Protein AF-0000000067994742 (afdb_homodimer)

Nearest PDB structures (foldseek):
  2gmy-assembly1_C  TM=8.961E-01  e=1.647E-06  Agrobacterium fabrum str. C58
  7xw1-assembly1_A  TM=9.038E-01  e=2.428E-06  Pseudomonas aeruginosa
  2ijc-assembly2_I  TM=9.156E-01  e=1.093E-05  Pseudomonas aeruginosa PAO1
  3c1l-assembly2_J  TM=8.114E-01  e=4.486E-03  Mesorhizobium japonicum MAFF 303099
  6k40-assembly3_C  TM=7.942E-01  e=9.288E-03  Deinococcus radiodurans R1 = ATCC 13939 = DSM 20539

Foldseek 3Di:
DPPPPDQDAPCPVDVVVVVVLVVLLVVLVVLLVVLPNAQLLLLLLLCLLCVVLVQPVSNVVSVVSNVVSPNDPVCSVCSPVVVPDPSDDLLSVLLNLLLCCLRVVDDPVSSVVSLVSSPVPGPPSNSVSSNSSSVSSSVVRVSCVVSVPDD/DPPPPDQDAPCPVDVVVVVVLVVLLVVLVVLLVVQPNAQLLLLLLLCLLCVVLVQPVSNVVSVVSNVVSPPDPVCSVCSPVVVPDPSDDLLSVLLNLLLCCLRVVDDPVSSVVSLVSSPVRGPPSNSVSSNSSSVSSSVVRVSCVVSVPDD

Structure (mmCIF, N/CA/C/O backbone):
data_AF-0000000067994742-model_v1
#
loop_
_entity.id
_entity.type
_entity.pdbx_description
1 polymer 'Carboxymuconolactone decarboxylase'
#
loop_
_atom_site.group_PDB
_atom_site.id
_atom_site.type_symbol
_atom_site.label_atom_id
_atom_site.label_alt_id
_atom_site.label_comp_id
_atom_site.label_asym_id
_atom_site.label_entity_id
_atom_site.label_seq_id
_atom_site.pdb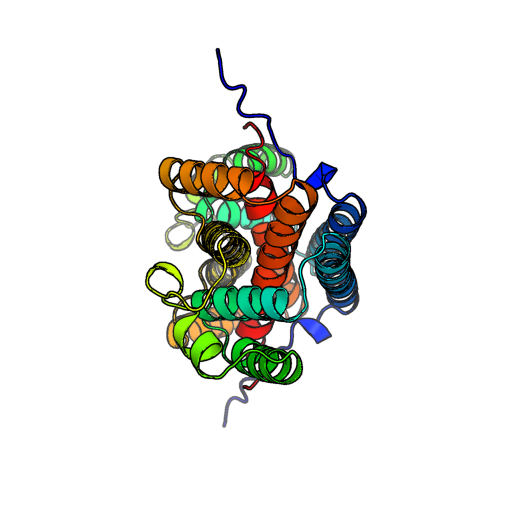x_PDB_ins_code
_atom_site.Cartn_x
_atom_site.Cartn_y
_atom_site.Cartn_z
_atom_site.occupancy
_atom_site.B_iso_or_equiv
_atom_site.auth_seq_id
_atom_site.auth_comp_id
_atom_site.auth_asym_id
_atom_site.auth_atom_id
_atom_site.pdbx_PDB_model_num
ATOM 1 N N . MET A 1 1 ? 32.156 -17.469 -10.062 1 30.81 1 MET A N 1
ATOM 2 C CA . MET A 1 1 ? 31.359 -16.719 -11.055 1 30.81 1 MET A CA 1
ATOM 3 C C . MET A 1 1 ? 30.5 -15.672 -10.375 1 30.81 1 MET A C 1
ATOM 5 O O . MET A 1 1 ? 29.75 -15.977 -9.453 1 30.81 1 MET A O 1
ATOM 9 N N . SER A 1 2 ? 30.719 -14.383 -10.102 1 34.44 2 SER A N 1
ATOM 10 C CA . SER A 1 2 ? 30.016 -13.328 -9.383 1 34.44 2 SER A CA 1
ATOM 11 C C . SER A 1 2 ? 28.516 -13.344 -9.688 1 34.44 2 SER A C 1
ATOM 13 O O . SER A 1 2 ? 28.109 -13.031 -10.805 1 34.44 2 SER A O 1
ATOM 15 N N . GLU A 1 3 ? 27.672 -14.227 -9.414 1 41.44 3 GLU A N 1
ATOM 16 C CA . GLU A 1 3 ? 26.281 -14.359 -9.805 1 41.44 3 GLU A CA 1
ATOM 17 C C . GLU A 1 3 ? 25.547 -13.023 -9.727 1 41.44 3 GLU A C 1
ATOM 19 O O . GLU A 1 3 ? 25.453 -12.43 -8.648 1 41.44 3 GLU A O 1
ATOM 24 N N . THR A 1 4 ? 25.828 -12.008 -10.594 1 44.62 4 THR A N 1
ATOM 25 C CA . THR A 1 4 ? 25.375 -10.633 -10.773 1 44.62 4 THR A CA 1
ATOM 26 C C . THR A 1 4 ? 23.891 -10.508 -10.445 1 44.62 4 THR A C 1
ATOM 28 O O . THR A 1 4 ? 23.047 -11.062 -11.148 1 44.62 4 THR A O 1
ATOM 31 N N . HIS A 1 5 ? 23.656 -10.586 -9.25 1 52.16 5 HIS A N 1
ATOM 32 C CA . HIS A 1 5 ? 22.281 -10.312 -8.859 1 52.16 5 HIS A CA 1
ATOM 33 C C . HIS A 1 5 ? 21.688 -9.188 -9.703 1 52.16 5 HIS A C 1
ATOM 35 O O . HIS A 1 5 ? 22.188 -8.062 -9.703 1 52.16 5 HIS A O 1
ATOM 41 N N . GLN A 1 6 ? 21.234 -9.469 -10.953 1 60.94 6 GLN A N 1
ATOM 42 C CA . GLN A 1 6 ? 20.703 -8.469 -11.867 1 60.94 6 GLN A CA 1
ATOM 43 C C . GLN A 1 6 ? 19.578 -7.66 -11.211 1 60.94 6 GLN A C 1
ATOM 45 O O . GLN A 1 6 ? 18.672 -8.234 -10.609 1 60.94 6 GLN A O 1
ATOM 50 N N . GLU A 1 7 ? 19.797 -6.363 -11.031 1 81.19 7 GLU A N 1
ATOM 51 C CA . GLU A 1 7 ? 18.812 -5.379 -10.578 1 81.19 7 GLU A CA 1
ATOM 52 C C . GLU A 1 7 ? 17.516 -5.477 -11.383 1 81.19 7 GLU A C 1
ATOM 54 O O . GLU A 1 7 ? 17.562 -5.668 -12.602 1 81.19 7 GLU A O 1
ATOM 59 N N . PHE A 1 8 ? 16.438 -5.758 -10.805 1 93.69 8 PHE A N 1
ATOM 60 C CA . PHE A 1 8 ? 15.133 -5.754 -11.438 1 93.69 8 PHE A CA 1
ATOM 61 C C . PHE A 1 8 ? 14.328 -4.535 -11.008 1 93.69 8 PHE A C 1
ATOM 63 O O . PHE A 1 8 ? 13.883 -4.445 -9.859 1 93.69 8 PHE A O 1
ATOM 70 N N . TYR A 1 9 ? 14.172 -3.572 -11.922 1 95.69 9 TYR A N 1
ATOM 71 C CA . TYR A 1 9 ? 13.461 -2.338 -11.625 1 95.69 9 TYR A CA 1
ATOM 72 C C . TYR A 1 9 ? 12.008 -2.432 -12.078 1 95.69 9 TYR A C 1
ATOM 74 O O . TYR A 1 9 ? 11.727 -2.562 -13.273 1 95.69 9 TYR A O 1
ATOM 82 N N . LEU A 1 10 ? 11.078 -2.289 -11.148 1 97.12 10 LEU A N 1
ATOM 83 C CA . LEU A 1 10 ? 9.656 -2.453 -11.438 1 97.12 10 LEU A CA 1
ATOM 84 C C . LEU A 1 10 ? 9.156 -1.348 -12.359 1 97.12 10 LEU A C 1
ATOM 86 O O . LEU A 1 10 ? 8.273 -1.577 -13.188 1 97.12 10 LEU A O 1
ATOM 90 N N . ASP A 1 11 ? 9.703 -0.13 -12.188 1 95.12 11 ASP A N 1
ATOM 91 C CA . ASP A 1 11 ? 9.273 0.996 -13.008 1 95.12 11 ASP A CA 1
ATOM 92 C C . ASP A 1 11 ? 9.609 0.757 -14.477 1 95.12 11 ASP A C 1
ATOM 94 O O . ASP A 1 11 ? 8.938 1.291 -15.367 1 95.12 11 ASP A O 1
ATOM 98 N N . LYS A 1 12 ? 10.586 -0.076 -14.781 1 96.38 12 LYS A N 1
ATOM 99 C CA . LYS A 1 12 ? 10.984 -0.384 -16.156 1 96.38 12 LYS A CA 1
ATOM 100 C C . LYS A 1 12 ? 10.305 -1.656 -16.641 1 96.38 12 LYS A C 1
ATOM 102 O O . LYS A 1 12 ? 10.18 -1.864 -17.859 1 96.38 12 LYS A O 1
ATOM 107 N N . SER A 1 13 ? 9.938 -2.531 -15.758 1 96.69 13 SER A N 1
ATOM 108 C CA . SER A 1 13 ? 9.445 -3.859 -16.109 1 96.69 13 SER A CA 1
ATOM 109 C C . SER A 1 13 ? 8.062 -3.785 -16.75 1 96.69 13 SER A C 1
ATOM 111 O O . SER A 1 13 ? 7.68 -4.668 -17.516 1 96.69 13 SER A O 1
ATOM 113 N N . ASP A 1 14 ? 7.25 -2.814 -16.391 1 98 14 ASP A N 1
ATOM 114 C CA . ASP A 1 14 ? 5.891 -2.6 -16.891 1 98 14 ASP A CA 1
ATOM 115 C C . ASP A 1 14 ? 5.598 -1.109 -17.047 1 98 14 ASP A C 1
ATOM 117 O O . ASP A 1 14 ? 4.957 -0.5 -16.188 1 98 14 ASP A O 1
ATOM 121 N N . PRO A 1 15 ? 5.984 -0.542 -18.219 1 98.06 15 PRO A N 1
ATOM 122 C CA . PRO A 1 15 ? 5.863 0.902 -18.422 1 98.06 15 PRO A CA 1
ATOM 123 C C . PRO A 1 15 ? 4.426 1.401 -18.281 1 98.06 15 PRO A C 1
ATOM 125 O O . PRO A 1 15 ? 4.199 2.527 -17.844 1 98.06 15 PRO A O 1
ATOM 128 N N . ALA A 1 16 ? 3.48 0.59 -18.672 1 98.5 16 ALA A N 1
ATOM 129 C CA . ALA A 1 16 ? 2.082 0.999 -18.562 1 98.5 16 ALA A CA 1
ATOM 130 C C . ALA A 1 16 ? 1.646 1.08 -17.109 1 98.5 16 ALA A C 1
ATOM 132 O O . ALA A 1 16 ? 0.951 2.02 -16.719 1 98.5 16 ALA A O 1
ATOM 133 N N . ALA A 1 17 ? 1.998 0.069 -16.281 1 98.62 17 ALA A N 1
ATOM 134 C CA . ALA A 1 17 ? 1.702 0.115 -14.844 1 98.62 17 ALA A CA 1
ATOM 135 C C . ALA A 1 17 ? 2.396 1.3 -14.18 1 98.62 17 ALA A C 1
ATOM 137 O O . ALA A 1 17 ? 1.807 1.978 -13.336 1 98.62 17 ALA A O 1
ATOM 138 N N . TRP A 1 18 ? 3.613 1.526 -14.609 1 98.62 18 TRP A N 1
ATOM 139 C CA . TRP A 1 18 ? 4.363 2.654 -14.062 1 98.62 18 TRP A CA 1
ATOM 140 C C . TRP A 1 18 ? 3.68 3.975 -14.398 1 98.62 18 TRP A C 1
ATOM 142 O O . TRP A 1 18 ? 3.578 4.863 -13.547 1 98.62 18 TRP A O 1
ATOM 152 N N . ALA A 1 19 ? 3.211 4.141 -15.586 1 98.75 19 ALA A N 1
ATOM 153 C CA . ALA A 1 19 ? 2.514 5.355 -16 1 98.75 19 ALA A CA 1
ATOM 154 C C . ALA A 1 19 ? 1.22 5.543 -15.219 1 98.75 19 ALA A C 1
ATOM 156 O O . ALA A 1 19 ? 0.884 6.66 -14.82 1 98.75 19 ALA A O 1
ATOM 157 N N . ALA A 1 20 ? 0.477 4.496 -15.008 1 98.81 20 ALA A N 1
ATOM 158 C CA . ALA A 1 20 ? -0.761 4.562 -14.234 1 98.81 20 ALA A CA 1
ATOM 159 C C . ALA A 1 20 ? -0.483 4.945 -12.789 1 98.81 20 ALA A C 1
ATOM 161 O O . ALA A 1 20 ? -1.198 5.762 -12.203 1 98.81 20 ALA A O 1
ATOM 162 N N . PHE A 1 21 ? 0.578 4.367 -12.234 1 98.88 21 PHE A N 1
ATOM 163 C CA . PHE A 1 21 ? 0.978 4.742 -10.883 1 98.88 21 PHE A CA 1
ATOM 164 C C . PHE A 1 21 ? 1.373 6.215 -10.82 1 98.88 21 PHE A C 1
ATOM 166 O O . PHE A 1 21 ? 1.031 6.914 -9.867 1 98.88 21 PHE A O 1
ATOM 173 N N . GLY A 1 22 ? 2.129 6.605 -11.797 1 98.81 22 GLY A N 1
ATOM 174 C CA . GLY A 1 22 ? 2.516 8.008 -11.875 1 98.81 22 GLY A CA 1
ATOM 175 C C . GLY A 1 22 ? 1.332 8.953 -11.883 1 98.81 22 GLY A C 1
ATOM 176 O O . GLY A 1 22 ? 1.363 10 -11.227 1 98.81 22 GLY A O 1
ATOM 177 N N . ALA A 1 23 ? 0.305 8.617 -12.609 1 98.81 23 ALA A N 1
ATOM 178 C CA . ALA A 1 23 ? -0.915 9.422 -12.648 1 98.81 23 ALA A CA 1
ATOM 179 C C . ALA A 1 23 ? -1.576 9.477 -11.273 1 98.81 23 ALA A C 1
ATOM 181 O O . ALA A 1 23 ? -2.057 10.531 -10.852 1 98.81 23 ALA A O 1
ATOM 182 N N . LEU A 1 24 ? -1.626 8.375 -10.594 1 98.88 24 LEU A N 1
ATOM 183 C CA . LEU A 1 24 ? -2.182 8.32 -9.25 1 98.88 24 LEU A CA 1
ATOM 184 C C . LEU A 1 24 ? -1.367 9.18 -8.289 1 98.88 24 LEU A C 1
ATOM 186 O O . LEU A 1 24 ? -1.933 9.938 -7.5 1 98.88 24 LEU A O 1
ATOM 190 N N . SER A 1 25 ? -0.027 9.07 -8.352 1 98.81 25 SER A N 1
ATOM 191 C CA . SER A 1 25 ? 0.876 9.828 -7.496 1 98.81 25 SER A CA 1
ATOM 192 C C . SER A 1 25 ? 0.71 11.328 -7.711 1 98.81 25 SER A C 1
ATOM 194 O O . SER A 1 25 ? 0.627 12.094 -6.75 1 98.81 25 SER A O 1
ATOM 196 N N . LYS A 1 26 ? 0.672 11.703 -8.984 1 98.75 26 LYS A N 1
ATOM 197 C CA . LYS A 1 26 ? 0.475 13.109 -9.312 1 98.75 26 LYS A CA 1
ATOM 198 C C . LYS A 1 26 ? -0.864 13.617 -8.781 1 98.75 26 LYS A C 1
ATOM 200 O O . LYS A 1 26 ? -0.942 14.703 -8.219 1 98.75 26 LYS A O 1
ATOM 205 N N . GLN A 1 27 ? -1.908 12.891 -9 1 98.81 27 GLN A N 1
ATOM 206 C CA . GLN A 1 27 ? -3.242 13.305 -8.57 1 98.81 27 GLN A CA 1
ATOM 207 C C . GLN A 1 27 ? -3.312 13.438 -7.051 1 98.81 27 GLN A C 1
ATOM 209 O O . GLN A 1 27 ? -3.928 14.367 -6.531 1 98.81 27 GLN A O 1
ATOM 214 N N . ALA A 1 28 ? -2.729 12.492 -6.305 1 98.81 28 ALA A N 1
ATOM 215 C CA . ALA A 1 28 ? -2.717 12.562 -4.844 1 98.81 28 ALA A CA 1
ATOM 216 C C . ALA A 1 28 ? -2.051 13.844 -4.355 1 98.81 28 ALA A C 1
ATOM 218 O O . ALA A 1 28 ? -2.553 14.508 -3.445 1 98.81 28 ALA A O 1
ATOM 219 N N . GLY A 1 29 ? -0.896 14.195 -4.953 1 98.69 29 GLY A N 1
ATOM 220 C CA . GLY A 1 29 ? -0.229 15.438 -4.613 1 98.69 29 GLY A CA 1
ATOM 221 C C . GLY A 1 29 ? -1.058 16.672 -4.941 1 98.69 29 GLY A C 1
ATOM 222 O O . GLY A 1 29 ? -1.165 17.578 -4.125 1 98.69 29 GLY A O 1
ATOM 223 N N . ASP A 1 30 ? -1.653 16.672 -6.145 1 98.69 30 ASP A N 1
ATOM 224 C CA . ASP A 1 30 ? -2.48 17.797 -6.57 1 98.69 30 ASP A CA 1
ATOM 225 C C . ASP A 1 30 ? -3.695 17.969 -5.66 1 98.69 30 ASP A C 1
ATOM 227 O O . ASP A 1 30 ? -4.062 19.094 -5.301 1 98.69 30 ASP A O 1
ATOM 231 N N . SER A 1 31 ? -4.344 16.859 -5.301 1 98.75 31 SER A N 1
ATOM 232 C CA . SER A 1 31 ? -5.504 16.906 -4.414 1 98.75 31 SER A CA 1
ATOM 233 C C . SER A 1 31 ? -5.125 17.453 -3.041 1 98.75 31 SER A C 1
ATOM 235 O O . SER A 1 31 ? -5.906 18.172 -2.414 1 98.75 31 SER A O 1
ATOM 237 N N . ALA A 1 32 ? -3.945 17.062 -2.547 1 98.75 32 ALA A N 1
ATOM 238 C CA . ALA A 1 32 ? -3.475 17.562 -1.256 1 98.75 32 ALA A CA 1
ATOM 239 C C . ALA A 1 32 ? -3.303 19.078 -1.28 1 98.75 32 ALA A C 1
ATOM 241 O O . ALA A 1 32 ? -3.768 19.766 -0.376 1 98.75 32 ALA A O 1
ATOM 242 N N . ARG A 1 33 ? -2.711 19.594 -2.35 1 98.62 33 ARG A N 1
ATOM 243 C CA . ARG A 1 33 ? -2.506 21.031 -2.475 1 98.62 33 ARG A CA 1
ATOM 244 C C . ARG A 1 33 ? -3.834 21.766 -2.625 1 98.62 33 ARG A C 1
ATOM 246 O O . ARG A 1 33 ? -4.039 22.812 -2.021 1 98.62 33 ARG A O 1
ATOM 253 N N . THR A 1 34 ? -4.699 21.219 -3.422 1 98.56 34 THR A N 1
ATOM 254 C CA . THR A 1 34 ? -6.012 21.812 -3.645 1 98.56 34 THR A CA 1
ATOM 255 C C . THR A 1 34 ? -6.809 21.859 -2.344 1 98.56 34 THR A C 1
ATOM 257 O O . THR A 1 34 ? -7.57 22.812 -2.111 1 98.56 34 THR A O 1
ATOM 260 N N . ALA A 1 35 ? -6.609 20.891 -1.425 1 98.56 35 ALA A N 1
ATOM 261 C CA . ALA A 1 35 ? -7.293 20.812 -0.136 1 98.56 35 ALA A CA 1
ATOM 262 C C . ALA A 1 35 ? -6.676 21.797 0.864 1 98.56 35 ALA A C 1
ATOM 264 O O . ALA A 1 35 ? -7.141 21.906 2.002 1 98.56 35 ALA A O 1
ATOM 265 N N . GLY A 1 36 ? -5.566 22.469 0.483 1 98.31 36 GLY A N 1
ATOM 266 C CA . GLY A 1 36 ? -4.957 23.469 1.343 1 98.31 36 GLY A CA 1
ATOM 267 C C . GLY A 1 36 ? -3.82 22.922 2.186 1 98.31 36 GLY A C 1
ATOM 268 O O . GLY A 1 36 ? -3.357 23.578 3.115 1 98.31 36 GLY A O 1
ATOM 269 N N . LEU A 1 37 ? -3.396 21.703 1.89 1 98.5 37 LEU A N 1
ATOM 270 C CA . LEU A 1 37 ? -2.205 21.172 2.539 1 98.5 37 LEU A CA 1
ATOM 271 C C . LEU A 1 37 ? -0.938 21.672 1.86 1 98.5 37 LEU A C 1
ATOM 273 O O . LEU A 1 37 ? -0.749 21.469 0.659 1 98.5 37 LEU A O 1
ATOM 277 N N . ASP A 1 38 ? -0.112 22.328 2.607 1 98.25 38 ASP A N 1
ATOM 278 C CA . ASP A 1 38 ? 1.073 22.922 1.994 1 98.25 38 ASP A CA 1
ATOM 279 C C . ASP A 1 38 ? 2.146 21.859 1.742 1 98.25 38 ASP A C 1
ATOM 281 O O . ASP A 1 38 ? 2.018 20.719 2.191 1 98.25 38 ASP A O 1
ATOM 285 N N . ASP A 1 39 ? 3.211 22.281 1.044 1 98.69 39 ASP A N 1
ATOM 286 C CA . ASP A 1 39 ? 4.25 21.344 0.627 1 98.69 39 ASP A CA 1
ATOM 287 C C . ASP A 1 39 ? 5.012 20.797 1.833 1 98.69 39 ASP A C 1
ATOM 289 O O . ASP A 1 39 ? 5.496 19.672 1.804 1 98.69 39 ASP A O 1
ATOM 293 N N . GLN A 1 40 ? 5.082 21.562 2.863 1 98.81 40 GLN A N 1
ATOM 294 C CA . GLN A 1 40 ? 5.758 21.062 4.059 1 98.81 40 GLN A CA 1
ATOM 295 C C . GLN A 1 40 ? 5.02 19.875 4.648 1 98.81 40 GLN A C 1
ATOM 297 O O . GLN A 1 40 ? 5.625 18.828 4.926 1 98.81 40 GLN A O 1
ATOM 302 N N . LEU A 1 41 ? 3.703 19.984 4.809 1 98.88 41 LEU A N 1
ATOM 303 C CA . LEU A 1 41 ? 2.916 18.906 5.375 1 98.88 41 LEU A CA 1
ATOM 304 C C . LEU A 1 41 ? 2.93 17.688 4.453 1 98.88 41 LEU A C 1
ATOM 306 O O . LEU A 1 41 ? 3.023 16.547 4.922 1 98.88 41 LEU A O 1
ATOM 310 N N . ILE A 1 42 ? 2.85 17.875 3.168 1 98.94 42 ILE A N 1
ATOM 311 C CA . ILE A 1 42 ? 2.895 16.781 2.205 1 98.94 42 ILE A CA 1
ATOM 312 C C . ILE A 1 42 ? 4.188 15.992 2.383 1 98.94 42 ILE A C 1
ATOM 314 O O . ILE A 1 42 ? 4.164 14.766 2.471 1 98.94 42 ILE A O 1
ATOM 318 N N . GLU A 1 43 ? 5.324 16.703 2.5 1 98.94 43 GLU A N 1
ATOM 319 C CA . GLU A 1 43 ? 6.609 16.031 2.631 1 98.94 43 GLU A CA 1
ATOM 320 C C . GLU A 1 43 ? 6.742 15.359 3.996 1 98.94 43 GLU A C 1
ATOM 322 O O . GLU A 1 43 ? 7.375 14.305 4.117 1 98.94 43 GLU A O 1
ATOM 327 N N . LEU A 1 44 ? 6.18 15.961 5.055 1 98.94 44 LEU A N 1
ATOM 328 C CA . LEU A 1 44 ? 6.184 15.328 6.367 1 98.94 44 LEU A CA 1
ATOM 329 C C . LEU A 1 44 ? 5.434 14 6.332 1 98.94 44 LEU A C 1
ATOM 331 O O . LEU A 1 44 ? 5.887 13.008 6.914 1 98.94 44 LEU A O 1
ATOM 335 N N . VAL A 1 45 ? 4.285 13.922 5.66 1 98.94 45 VAL A N 1
ATOM 336 C CA . VAL A 1 45 ? 3.523 12.695 5.512 1 98.94 45 VAL A CA 1
ATOM 337 C C . VAL A 1 45 ? 4.344 11.664 4.734 1 98.94 45 VAL A C 1
ATOM 339 O O . VAL A 1 45 ? 4.438 10.5 5.133 1 98.94 45 VAL A O 1
ATOM 342 N N . CYS A 1 46 ? 4.977 12.094 3.611 1 98.94 46 CYS A N 1
ATOM 343 C CA . CYS A 1 46 ? 5.805 11.203 2.807 1 98.94 46 CYS A CA 1
ATOM 344 C C . CYS A 1 46 ? 6.945 10.625 3.635 1 98.94 46 CYS A C 1
ATOM 346 O O . CYS A 1 46 ? 7.227 9.43 3.564 1 98.94 46 CYS A O 1
ATOM 348 N N . LEU A 1 47 ? 7.59 11.461 4.434 1 98.94 47 LEU A N 1
ATOM 349 C CA . LEU A 1 47 ? 8.688 11.023 5.293 1 98.94 47 LEU A CA 1
ATOM 350 C C . LEU A 1 47 ? 8.195 10 6.312 1 98.94 47 LEU A C 1
ATOM 352 O O . LEU A 1 47 ? 8.812 8.945 6.484 1 98.94 47 LEU A O 1
ATOM 356 N N . ARG A 1 48 ? 7.121 10.266 6.984 1 98.94 48 ARG A N 1
ATOM 357 C CA . ARG A 1 48 ? 6.652 9.391 8.047 1 98.94 48 ARG A CA 1
ATOM 358 C C . ARG A 1 48 ? 6.238 8.031 7.496 1 98.94 48 ARG A C 1
ATOM 360 O O . ARG A 1 48 ? 6.598 6.992 8.055 1 98.94 48 ARG A O 1
ATOM 367 N N . VAL A 1 49 ? 5.496 8.094 6.375 1 98.94 49 VAL A N 1
ATOM 368 C CA . VAL A 1 49 ? 5.09 6.848 5.73 1 98.94 49 VAL A CA 1
ATOM 369 C C . VAL A 1 49 ? 6.324 6.047 5.316 1 98.94 49 VAL A C 1
ATOM 371 O O . VAL A 1 49 ? 6.383 4.832 5.527 1 98.94 49 VAL A O 1
ATOM 374 N N . SER A 1 50 ? 7.336 6.691 4.734 1 98.94 50 SER A N 1
ATOM 375 C CA . SER A 1 50 ? 8.555 6.023 4.293 1 98.94 50 SER A CA 1
ATOM 376 C C . SER A 1 50 ? 9.352 5.496 5.48 1 98.94 50 SER A C 1
ATOM 378 O O . SER A 1 50 ? 9.992 4.445 5.383 1 98.94 50 SER A O 1
ATOM 380 N N . GLN A 1 51 ? 9.383 6.23 6.605 1 98.88 51 GLN A N 1
ATOM 381 C CA . GLN A 1 51 ? 10.031 5.75 7.82 1 98.88 51 GLN A CA 1
ATOM 382 C C . GLN A 1 51 ? 9.422 4.43 8.289 1 98.88 51 GLN A C 1
ATOM 384 O O . GLN A 1 51 ? 10.141 3.496 8.641 1 98.88 51 GLN A O 1
ATOM 389 N N . ILE A 1 52 ? 8.062 4.375 8.25 1 98.81 52 ILE A N 1
ATOM 390 C CA . ILE A 1 52 ? 7.355 3.195 8.734 1 98.81 52 ILE A CA 1
ATOM 391 C C . ILE A 1 52 ? 7.676 2.002 7.832 1 98.81 52 ILE A C 1
ATOM 393 O O . ILE A 1 52 ? 7.891 0.89 8.32 1 98.81 52 ILE A O 1
ATOM 397 N N . ASN A 1 53 ? 7.738 2.211 6.535 1 98.62 53 ASN A N 1
ATOM 398 C CA . ASN A 1 53 ? 7.938 1.122 5.582 1 98.62 53 ASN A CA 1
ATOM 399 C C . ASN A 1 53 ? 9.414 0.782 5.422 1 98.62 53 ASN A C 1
ATOM 401 O O . ASN A 1 53 ? 9.758 -0.25 4.844 1 98.62 53 ASN A O 1
ATOM 405 N N . GLY A 1 54 ? 10.328 1.634 5.879 1 98.25 54 GLY A N 1
ATOM 406 C CA . GLY A 1 54 ? 11.758 1.38 5.812 1 98.25 54 GLY A CA 1
ATOM 407 C C . GLY A 1 54 ? 12.328 1.556 4.418 1 98.25 54 GLY A C 1
ATOM 408 O O . GLY A 1 54 ? 13.188 0.779 3.99 1 98.25 54 GLY A O 1
ATOM 409 N N . CYS A 1 55 ? 11.938 2.52 3.693 1 98.44 55 CYS A N 1
ATOM 410 C CA . CYS A 1 55 ? 12.422 2.742 2.338 1 98.44 55 CYS A CA 1
ATOM 411 C C . CYS A 1 55 ? 13.523 3.801 2.32 1 98.44 55 CYS A C 1
ATOM 413 O O . CYS A 1 55 ? 13.234 4.996 2.289 1 98.44 55 CYS A O 1
ATOM 415 N N . ALA A 1 56 ? 14.758 3.414 2.264 1 98.06 56 ALA A N 1
ATOM 416 C CA . ALA A 1 56 ? 15.906 4.316 2.34 1 98.06 56 ALA A CA 1
ATOM 417 C C . ALA A 1 56 ? 15.93 5.273 1.152 1 98.06 56 ALA A C 1
ATOM 419 O O . ALA A 1 56 ? 16.203 6.465 1.312 1 98.06 56 ALA A O 1
ATOM 420 N N . TYR A 1 57 ? 15.617 4.797 0.021 1 98.44 57 TYR A N 1
ATOM 421 C CA . TYR A 1 57 ? 15.609 5.648 -1.163 1 98.44 57 TYR A CA 1
ATOM 422 C C . TYR A 1 57 ? 14.586 6.77 -1.019 1 98.44 57 TYR A C 1
ATOM 424 O O . TYR A 1 57 ? 14.891 7.938 -1.275 1 98.44 57 TYR A O 1
ATOM 432 N N . CYS A 1 58 ? 13.344 6.441 -0.673 1 98.81 58 CYS A N 1
ATOM 433 C CA . CYS A 1 58 ? 12.273 7.422 -0.532 1 98.81 58 CYS A CA 1
ATOM 434 C C . CYS A 1 58 ? 12.586 8.414 0.585 1 98.81 58 CYS A C 1
ATOM 436 O O . CYS A 1 58 ? 12.258 9.594 0.483 1 98.81 58 CYS A O 1
ATOM 438 N N . LEU A 1 59 ? 13.211 7.883 1.67 1 98.81 59 LEU A N 1
ATOM 439 C CA . LEU A 1 59 ? 13.594 8.781 2.754 1 98.81 59 LEU A CA 1
ATOM 440 C C . LEU A 1 59 ? 14.617 9.805 2.271 1 98.81 59 LEU A C 1
ATOM 442 O O . LEU A 1 59 ? 14.516 10.992 2.609 1 98.81 59 LEU A O 1
ATOM 446 N N . LYS A 1 60 ? 15.57 9.391 1.514 1 98.69 60 LYS A N 1
ATOM 447 C CA . LYS A 1 60 ? 16.531 10.32 0.946 1 98.69 60 LYS A CA 1
ATOM 448 C C . LYS A 1 60 ? 15.859 11.336 0.029 1 98.69 60 LYS A C 1
ATOM 450 O O . LYS A 1 60 ? 16.078 12.539 0.158 1 98.69 60 LYS A O 1
ATOM 455 N N . LEU A 1 61 ? 15.031 10.875 -0.84 1 98.69 61 LEU A N 1
ATOM 456 C CA . LEU A 1 61 ? 14.328 11.711 -1.808 1 98.69 61 LEU A CA 1
ATOM 457 C C . LEU A 1 61 ? 13.438 12.727 -1.102 1 98.69 61 LEU A C 1
ATOM 459 O O . LEU A 1 61 ? 13.5 13.922 -1.388 1 98.69 61 LEU A O 1
ATOM 463 N N . HIS A 1 62 ? 12.648 12.266 -0.154 1 98.81 62 HIS A N 1
ATOM 464 C CA . HIS A 1 62 ? 11.664 13.141 0.478 1 98.81 62 HIS A CA 1
ATOM 465 C C . HIS A 1 62 ? 12.312 14.023 1.537 1 98.81 62 HIS A C 1
ATOM 467 O O . HIS A 1 62 ? 11.75 15.055 1.92 1 98.81 62 HIS A O 1
ATOM 473 N N . THR A 1 63 ? 13.484 13.617 2.064 1 98.81 63 THR A N 1
ATOM 474 C CA . THR A 1 63 ? 14.25 14.547 2.887 1 98.81 63 THR A CA 1
ATOM 475 C C . THR A 1 63 ? 14.695 15.758 2.07 1 98.81 63 THR A C 1
ATOM 477 O O . THR A 1 63 ? 14.531 16.906 2.504 1 98.81 63 THR A O 1
ATOM 480 N N . ARG A 1 64 ? 15.25 15.516 0.883 1 98.69 64 ARG A N 1
ATOM 481 C CA . ARG A 1 64 ? 15.656 16.609 0.004 1 98.69 64 ARG A CA 1
ATOM 482 C C . ARG A 1 64 ? 14.477 17.5 -0.337 1 98.69 64 ARG A C 1
ATOM 484 O O . ARG A 1 64 ? 14.594 18.734 -0.299 1 98.69 64 ARG A O 1
ATOM 491 N N . ARG A 1 65 ? 13.359 16.922 -0.608 1 98.81 65 ARG A N 1
ATOM 492 C CA . ARG A 1 65 ? 12.164 17.688 -0.959 1 98.81 65 ARG A CA 1
ATOM 493 C C . ARG A 1 65 ? 11.641 18.469 0.243 1 98.81 65 ARG A C 1
ATOM 495 O O . ARG A 1 65 ? 11.148 19.594 0.098 1 98.81 65 ARG A O 1
ATOM 502 N N . ALA A 1 66 ? 11.719 17.844 1.432 1 98.88 66 ALA A N 1
ATOM 503 C CA . ALA A 1 66 ? 11.289 18.516 2.658 1 98.88 66 ALA A CA 1
ATOM 504 C C . ALA A 1 66 ? 12.141 19.75 2.938 1 98.88 66 ALA A C 1
ATOM 506 O O . ALA A 1 66 ? 11.617 20.797 3.316 1 98.88 66 ALA A O 1
ATOM 507 N N . ILE A 1 67 ? 13.406 19.641 2.756 1 98.81 67 ILE A N 1
ATOM 508 C CA . ILE A 1 67 ? 14.32 20.766 2.947 1 98.81 67 ILE A CA 1
ATOM 509 C C . ILE A 1 67 ? 13.977 21.891 1.975 1 98.81 67 ILE A C 1
ATOM 511 O O . ILE A 1 67 ? 13.852 23.047 2.373 1 98.81 67 ILE A O 1
ATOM 515 N N . LYS A 1 68 ? 13.812 21.531 0.735 1 98.75 68 LYS A N 1
ATOM 516 C CA . LYS A 1 68 ? 13.461 22.5 -0.289 1 98.75 68 LYS A CA 1
ATOM 517 C C . LYS A 1 68 ? 12.141 23.203 0.046 1 98.75 68 LYS A C 1
ATOM 519 O O . LYS A 1 68 ? 11.969 24.391 -0.242 1 98.75 68 LYS A O 1
ATOM 524 N N . ALA A 1 69 ? 11.219 22.484 0.699 1 98.62 69 ALA A N 1
ATOM 525 C CA . ALA A 1 69 ? 9.906 23.031 1.057 1 98.62 69 ALA A CA 1
ATOM 526 C C . ALA A 1 69 ? 9.992 23.891 2.311 1 98.62 69 ALA A C 1
ATOM 528 O O . ALA A 1 69 ? 9.039 24.594 2.652 1 98.62 69 ALA A O 1
ATOM 529 N N . GLY A 1 70 ? 11.102 23.781 3.064 1 98.69 70 GLY A N 1
ATOM 530 C CA . GLY A 1 70 ? 11.305 24.656 4.215 1 98.69 70 GLY A CA 1
ATOM 531 C C . GLY A 1 70 ? 11.07 23.953 5.539 1 98.69 70 GLY A C 1
ATOM 532 O O . GLY A 1 70 ? 10.906 24.594 6.574 1 98.69 70 GLY A O 1
ATOM 533 N N . VAL A 1 71 ? 10.992 22.609 5.516 1 98.81 71 VAL A N 1
ATOM 534 C CA . VAL A 1 71 ? 10.859 21.891 6.773 1 98.81 71 VAL A CA 1
ATOM 535 C C . VAL A 1 71 ? 12.18 21.969 7.547 1 98.81 71 VAL A C 1
ATOM 537 O O . VAL A 1 71 ? 13.227 21.578 7.035 1 98.81 71 VAL A O 1
ATOM 540 N N . SER A 1 72 ? 12.109 22.406 8.797 1 98.5 72 SER A N 1
ATOM 541 C CA . SER A 1 72 ? 13.312 22.609 9.594 1 98.5 72 SER A CA 1
ATOM 542 C C . SER A 1 72 ? 13.953 21.281 9.984 1 98.5 72 SER A C 1
ATOM 544 O O . SER A 1 72 ? 13.312 20.219 9.875 1 98.5 72 SER A O 1
ATOM 546 N N . ASP A 1 73 ? 15.227 21.359 10.406 1 98.31 73 ASP A N 1
ATOM 547 C CA . ASP A 1 73 ? 15.938 20.172 10.883 1 98.31 73 ASP A CA 1
ATOM 548 C C . ASP A 1 73 ? 15.203 19.531 12.055 1 98.31 73 ASP A C 1
ATOM 550 O O . ASP A 1 73 ? 15.07 18.297 12.109 1 98.31 73 ASP A O 1
ATOM 554 N N . ALA A 1 74 ? 14.766 20.359 12.969 1 97.94 74 ALA A N 1
ATOM 555 C CA . ALA A 1 74 ? 14.07 19.859 14.148 1 97.94 74 ALA A CA 1
ATOM 556 C C . ALA A 1 74 ? 12.797 19.109 13.758 1 97.94 74 ALA A C 1
ATOM 558 O O . ALA A 1 74 ? 12.516 18.031 14.297 1 97.94 74 ALA A O 1
ATOM 559 N N . ARG A 1 75 ? 12.016 19.688 12.867 1 98.38 75 ARG A N 1
ATOM 560 C CA . ARG A 1 75 ? 10.766 19.062 12.445 1 98.38 75 ARG A CA 1
ATOM 561 C C . ARG A 1 75 ? 11.016 17.75 11.711 1 98.38 75 ARG A C 1
ATOM 563 O O . ARG A 1 75 ? 10.281 16.781 11.891 1 98.38 75 ARG A O 1
ATOM 570 N N . ARG A 1 76 ? 12.039 17.656 10.828 1 98.56 76 ARG A N 1
ATOM 571 C CA . ARG A 1 76 ? 12.383 16.422 10.148 1 98.56 76 ARG A CA 1
ATOM 572 C C . ARG A 1 76 ? 12.875 15.367 11.141 1 98.56 76 ARG A C 1
ATOM 574 O O . ARG A 1 76 ? 12.531 14.188 11.023 1 98.56 76 ARG A O 1
ATOM 581 N N . ALA A 1 77 ? 13.625 15.797 12.172 1 98.12 77 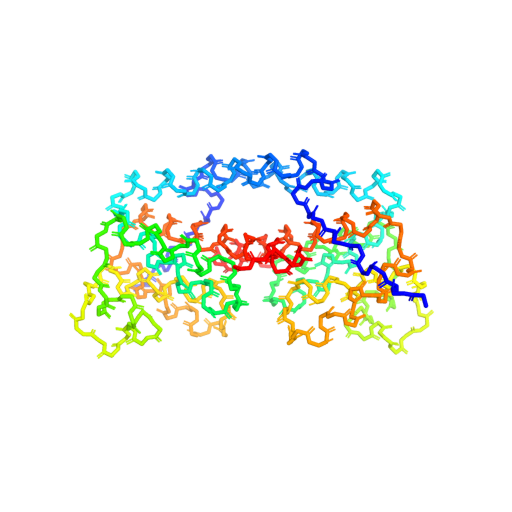ALA A N 1
ATOM 582 C CA . ALA A 1 77 ? 14.195 14.875 13.148 1 98.12 77 ALA A CA 1
ATOM 583 C C . ALA A 1 77 ? 13.117 14.266 14.039 1 98.12 77 ALA A C 1
ATOM 585 O O . ALA A 1 77 ? 13.242 13.133 14.492 1 98.12 77 ALA A O 1
ATOM 586 N N . LEU A 1 78 ? 11.992 14.969 14.219 1 98.5 78 LEU A N 1
ATOM 587 C CA . LEU A 1 78 ? 11.031 14.586 15.242 1 98.5 78 LEU A CA 1
ATOM 588 C C . LEU A 1 78 ? 9.789 13.969 14.609 1 98.5 78 LEU A C 1
ATOM 590 O O . LEU A 1 78 ? 8.844 13.594 15.32 1 98.5 78 LEU A O 1
ATOM 594 N N . VAL A 1 79 ? 9.781 13.82 13.305 1 98.56 79 VAL A N 1
ATOM 595 C CA . VAL A 1 79 ? 8.562 13.414 12.625 1 98.56 79 VAL A CA 1
ATOM 596 C C . VAL A 1 79 ? 8.117 12.047 13.125 1 98.56 79 VAL A C 1
ATOM 598 O O . VAL A 1 79 ? 6.914 11.766 13.219 1 98.56 79 VAL A O 1
ATOM 601 N N . SER A 1 80 ? 9.008 11.141 13.539 1 98.12 80 SER A N 1
ATOM 602 C CA . SER A 1 80 ? 8.664 9.82 14.07 1 98.12 80 SER A CA 1
ATOM 603 C C . SER A 1 80 ? 8.156 9.922 15.508 1 98.12 80 SER A C 1
ATOM 605 O O . SER A 1 80 ? 7.625 8.945 16.047 1 98.12 80 SER A O 1
ATOM 607 N N . ALA A 1 81 ? 8.281 11.023 16.156 1 98.38 81 ALA A N 1
ATOM 608 C CA . ALA A 1 81 ? 7.805 11.281 17.516 1 98.38 81 ALA A CA 1
ATOM 609 C C . ALA A 1 81 ? 6.934 12.531 17.562 1 98.38 81 ALA A C 1
ATOM 611 O O . ALA A 1 81 ? 6.965 13.281 18.547 1 98.38 81 ALA A O 1
ATOM 612 N N . TRP A 1 82 ? 6.242 12.75 16.5 1 98.12 82 TRP A N 1
ATOM 613 C CA . TRP A 1 82 ? 5.465 13.977 16.344 1 98.12 82 TRP A CA 1
ATOM 614 C C . TRP A 1 82 ? 4.504 14.156 17.516 1 98.12 82 TRP A C 1
ATOM 616 O O . TRP A 1 82 ? 4.188 15.289 17.906 1 98.12 82 TRP A O 1
ATOM 626 N N . GLU A 1 83 ? 3.992 13.062 18.047 1 96.69 83 GLU A N 1
ATOM 627 C CA . GLU A 1 83 ? 2.969 13.109 19.094 1 96.69 83 GLU A CA 1
ATOM 628 C C . GLU A 1 83 ? 3.475 13.844 20.328 1 96.69 83 GLU A C 1
ATOM 630 O O . GLU A 1 83 ? 2.705 14.523 21.016 1 96.69 83 GLU A O 1
ATOM 635 N N . GLU A 1 84 ? 4.707 13.75 20.609 1 96.69 84 GLU A N 1
ATOM 636 C CA . GLU A 1 84 ? 5.289 14.305 21.828 1 96.69 84 GLU A CA 1
ATOM 637 C C . GLU A 1 84 ? 5.961 15.648 21.547 1 96.69 84 GLU A C 1
ATOM 639 O O . GLU A 1 84 ? 6.547 16.25 22.453 1 96.69 84 GLU A O 1
ATOM 644 N N . SER A 1 85 ? 5.809 16.094 20.391 1 96.94 85 SER A N 1
ATOM 645 C CA . SER A 1 85 ? 6.523 17.297 19.984 1 96.94 85 SER A CA 1
ATOM 646 C C . SER A 1 85 ? 5.578 18.484 19.859 1 96.94 85 SER A C 1
ATOM 648 O O . SER A 1 85 ? 4.426 18.328 19.453 1 96.94 85 SER A O 1
ATOM 650 N N . SER A 1 86 ? 6.039 19.688 20.203 1 96.56 86 SER A N 1
ATOM 651 C CA . SER A 1 86 ? 5.285 20.922 20.031 1 96.56 86 SER A CA 1
ATOM 652 C C . SER A 1 86 ? 5.59 21.578 18.688 1 96.56 86 SER A C 1
ATOM 654 O O . SER A 1 86 ? 5.094 22.672 18.391 1 96.56 86 SER A O 1
ATOM 656 N N . GLU A 1 87 ? 6.371 20.875 17.812 1 97.56 87 GLU A N 1
ATOM 657 C CA . GLU A 1 87 ? 6.836 21.438 16.547 1 97.56 87 GLU A CA 1
ATOM 658 C C . GLU A 1 87 ? 5.742 21.359 15.477 1 97.56 87 GLU A C 1
ATOM 660 O O . GLU A 1 87 ? 5.863 21.969 14.414 1 97.56 87 GLU A O 1
ATOM 665 N N . TYR A 1 88 ? 4.652 20.719 15.758 1 98.56 88 TYR A N 1
ATOM 666 C CA . TYR A 1 88 ? 3.641 20.453 14.742 1 98.56 88 TYR A CA 1
ATOM 667 C C . TYR A 1 88 ? 2.295 21.047 15.141 1 98.56 88 TYR A C 1
ATOM 669 O O . TYR A 1 88 ? 1.913 21 16.312 1 98.56 88 TYR A O 1
ATOM 677 N N . SER A 1 89 ? 1.598 21.609 14.164 1 98.06 89 SER A N 1
ATOM 678 C CA . SER A 1 89 ? 0.252 22.125 14.367 1 98.06 89 SER A CA 1
ATOM 679 C C . SER A 1 89 ? -0.755 21 14.57 1 98.06 89 SER A C 1
ATOM 681 O O . SER A 1 89 ? -0.449 19.844 14.32 1 98.06 89 SER A O 1
ATOM 683 N N . LEU A 1 90 ? -1.942 21.375 15.008 1 97.88 90 LEU A N 1
ATOM 684 C CA . LEU A 1 90 ? -3.008 20.391 15.188 1 97.88 90 LEU A CA 1
ATOM 685 C C . LEU A 1 90 ? -3.338 19.703 13.859 1 97.88 90 LEU A C 1
ATOM 687 O O . LEU A 1 90 ? -3.582 18.5 13.828 1 97.88 90 LEU A O 1
ATOM 691 N N . THR A 1 91 ? -3.379 20.484 12.773 1 98.44 91 THR A N 1
ATOM 692 C CA . THR A 1 91 ? -3.637 19.938 11.453 1 98.44 91 THR A CA 1
ATOM 693 C C . THR A 1 91 ? -2.557 18.938 11.062 1 98.44 91 THR A C 1
ATOM 695 O O . THR A 1 91 ? -2.859 17.844 10.555 1 98.44 91 THR A O 1
ATOM 698 N N . GLU A 1 92 ? -1.32 19.281 11.32 1 98.75 92 GLU A N 1
ATOM 699 C CA . GLU A 1 92 ? -0.21 18.391 10.992 1 98.75 92 GLU A CA 1
ATOM 700 C C . GLU A 1 92 ? -0.265 17.109 11.812 1 98.75 92 GLU A C 1
ATOM 702 O O . GLU A 1 92 ? -0.042 16.016 11.281 1 98.75 92 GLU A O 1
ATOM 707 N N . LYS A 1 93 ? -0.544 17.25 13.086 1 98.75 93 LYS A N 1
ATOM 708 C CA . LYS A 1 93 ? -0.638 16.062 13.945 1 98.75 93 LYS A CA 1
ATOM 709 C C . LYS A 1 93 ? -1.762 15.141 13.492 1 98.75 93 LYS A C 1
ATOM 711 O O . LYS A 1 93 ? -1.593 13.922 13.453 1 98.75 93 LYS A O 1
ATOM 716 N N . ALA A 1 94 ? -2.895 15.688 13.125 1 98.75 94 ALA A N 1
ATOM 717 C CA . ALA A 1 94 ? -4.016 14.891 12.633 1 98.75 94 ALA A CA 1
ATOM 718 C C . ALA A 1 94 ? -3.65 14.172 11.336 1 98.75 94 ALA A C 1
ATOM 720 O O . ALA A 1 94 ? -3.979 13 11.164 1 98.75 94 ALA A O 1
ATOM 721 N N . ALA A 1 95 ? -2.973 14.891 10.453 1 98.88 95 ALA A N 1
ATOM 722 C CA . ALA A 1 95 ? -2.568 14.312 9.172 1 98.88 95 ALA A CA 1
ATOM 723 C C . ALA A 1 95 ? -1.562 13.18 9.375 1 98.88 95 ALA A C 1
ATOM 725 O O . ALA A 1 95 ? -1.676 12.117 8.758 1 98.88 95 ALA A O 1
ATOM 726 N N . LEU A 1 96 ? -0.598 13.43 10.25 1 98.88 96 LEU A N 1
ATOM 727 C CA . LEU A 1 96 ? 0.422 12.422 10.516 1 98.88 96 LEU A CA 1
ATOM 728 C C . LEU A 1 96 ? -0.187 11.195 11.195 1 98.88 96 LEU A C 1
ATOM 730 O O . LEU A 1 96 ? 0.15 10.062 10.852 1 98.88 96 LEU A O 1
ATOM 734 N N . PHE A 1 97 ? -1.107 11.422 12.117 1 98.81 97 PHE A N 1
ATOM 735 C CA . PHE A 1 97 ? -1.804 10.328 12.781 1 98.81 97 PHE A CA 1
ATOM 736 C C . PHE A 1 97 ? -2.598 9.5 11.781 1 98.81 97 PHE A C 1
ATOM 738 O O . PHE A 1 97 ? -2.551 8.266 11.812 1 98.81 97 PHE A O 1
ATOM 745 N N . LEU A 1 98 ? -3.285 10.164 10.945 1 98.75 98 LEU A N 1
ATOM 746 C CA . LEU A 1 98 ? -4.078 9.508 9.906 1 98.75 98 LEU A CA 1
ATOM 747 C C . LEU A 1 98 ? -3.178 8.742 8.945 1 98.75 98 LEU A C 1
ATOM 749 O O . LEU A 1 98 ? -3.488 7.605 8.57 1 98.75 98 LEU A O 1
ATOM 753 N N . ALA A 1 99 ? -2.043 9.328 8.523 1 98.94 99 ALA A N 1
ATOM 754 C CA . ALA A 1 99 ? -1.101 8.672 7.617 1 98.94 99 ALA A CA 1
ATOM 755 C C . ALA A 1 99 ? -0.526 7.41 8.25 1 98.94 99 ALA A C 1
ATOM 757 O O . ALA A 1 99 ? -0.381 6.383 7.574 1 98.94 99 ALA A O 1
ATOM 758 N N . GLU A 1 100 ? -0.223 7.453 9.531 1 98.88 100 GLU A N 1
ATOM 759 C CA . GLU A 1 100 ? 0.242 6.27 10.25 1 98.88 100 GLU A CA 1
ATOM 760 C C . GLU A 1 100 ? -0.822 5.176 10.258 1 98.88 100 GLU A C 1
ATOM 762 O O . GLU A 1 100 ? -0.508 3.994 10.086 1 98.88 100 GLU A O 1
ATOM 767 N N . THR A 1 101 ? -2.033 5.598 10.5 1 98.81 101 THR A N 1
ATOM 768 C CA . THR A 1 101 ? -3.148 4.66 10.562 1 98.81 101 THR A CA 1
ATOM 769 C C . THR A 1 101 ? -3.352 3.973 9.219 1 98.81 101 THR A C 1
ATOM 771 O O . THR A 1 101 ? -3.523 2.752 9.156 1 98.81 101 THR A O 1
ATOM 774 N N . VAL A 1 102 ? -3.279 4.734 8.125 1 98.88 102 VAL A N 1
ATOM 775 C CA . VAL A 1 102 ? -3.412 4.199 6.773 1 98.88 102 VAL A CA 1
ATOM 776 C C . VAL A 1 102 ? -2.277 3.217 6.492 1 98.88 102 VAL A C 1
ATOM 778 O O . VAL A 1 102 ? -2.479 2.207 5.816 1 98.88 102 VAL A O 1
ATOM 781 N N . THR A 1 103 ? -1.106 3.521 6.957 1 98.88 103 THR A N 1
ATOM 782 C CA . THR A 1 103 ? 0.099 2.758 6.656 1 98.88 103 THR A CA 1
ATOM 783 C C . THR A 1 103 ? 0.15 1.476 7.48 1 98.88 103 THR A C 1
ATOM 785 O O . THR A 1 103 ? 0.396 0.394 6.941 1 98.88 103 THR A O 1
ATOM 788 N N . GLN A 1 104 ? -0.169 1.562 8.734 1 98.69 104 GLN A N 1
ATOM 789 C CA . GLN A 1 104 ? 0.032 0.457 9.664 1 98.69 104 GLN A CA 1
ATOM 790 C C . GLN A 1 104 ? -1.216 -0.416 9.766 1 98.69 104 GLN A C 1
ATOM 792 O O . GLN A 1 104 ? -1.139 -1.576 10.172 1 98.69 104 GLN A O 1
ATOM 797 N N . LEU A 1 105 ? -2.379 0.162 9.484 1 98.38 105 LEU A N 1
ATOM 798 C CA . LEU A 1 105 ? -3.674 -0.501 9.594 1 98.38 105 LEU A CA 1
ATOM 799 C C . LEU A 1 105 ? -3.822 -1.178 10.953 1 98.38 105 LEU A C 1
ATOM 801 O O . LEU A 1 105 ? -3.973 -2.398 11.031 1 98.38 105 LEU A O 1
ATOM 805 N N . PRO A 1 106 ? -3.84 -0.384 12.07 1 98 106 PRO A N 1
ATOM 806 C CA . PRO A 1 106 ? -4.039 -0.988 13.391 1 98 106 PRO A CA 1
ATOM 807 C C . PRO A 1 106 ? -5.414 -1.638 13.531 1 98 106 PRO A C 1
ATOM 809 O O . PRO A 1 106 ? -6.195 -1.662 12.578 1 98 106 PRO A O 1
ATOM 812 N N . CYS A 1 107 ? -5.695 -2.219 14.719 1 96.5 107 CYS A N 1
ATOM 813 C CA . CYS A 1 107 ? -6.977 -2.883 14.945 1 96.5 107 CYS A CA 1
ATOM 814 C C . CYS A 1 107 ? -8.133 -1.911 14.766 1 96.5 107 CYS A C 1
ATOM 816 O O . CYS A 1 107 ? -7.934 -0.696 14.742 1 96.5 107 CYS A O 1
ATOM 818 N N . ALA A 1 108 ? -9.32 -2.441 14.68 1 94.88 108 ALA A N 1
ATOM 819 C CA . ALA A 1 108 ? -10.5 -1.664 14.32 1 94.88 108 ALA A CA 1
ATOM 820 C C . ALA A 1 108 ? -10.758 -0.548 15.328 1 94.88 108 ALA A C 1
ATOM 822 O O . ALA A 1 108 ? -11.125 0.566 14.953 1 94.88 108 ALA A O 1
ATOM 823 N N . GLU A 1 109 ? -10.562 -0.794 16.562 1 96 109 GLU A N 1
ATOM 824 C CA . GLU A 1 109 ? -10.812 0.195 17.609 1 96 109 GLU A CA 1
ATOM 825 C C . GLU A 1 109 ? -9.859 1.379 17.484 1 96 109 GLU A C 1
ATOM 827 O O . GLU A 1 109 ? -10.281 2.535 17.547 1 96 109 GLU A O 1
ATOM 832 N N . ASP A 1 110 ? -8.586 1.114 17.328 1 97.12 110 ASP A N 1
ATOM 833 C CA . ASP A 1 110 ? -7.574 2.16 17.188 1 97.12 110 ASP A CA 1
ATOM 834 C C . ASP A 1 110 ? -7.777 2.947 15.898 1 97.12 110 ASP A C 1
ATOM 836 O O . ASP A 1 110 ? -7.578 4.164 15.867 1 97.12 110 ASP A O 1
ATOM 840 N N . ARG A 1 111 ? -8.156 2.26 14.883 1 97 111 ARG A N 1
ATOM 841 C CA . ARG A 1 111 ? -8.414 2.902 13.602 1 97 111 ARG A CA 1
ATOM 842 C C . ARG A 1 111 ? -9.594 3.859 13.695 1 97 111 ARG A C 1
ATOM 844 O O . ARG A 1 111 ? -9.539 4.984 13.195 1 97 111 ARG A O 1
ATOM 851 N N . SER A 1 112 ? -10.633 3.361 14.32 1 95.31 112 SER A N 1
ATOM 852 C CA . SER A 1 112 ? -11.812 4.195 14.508 1 95.31 112 SER A CA 1
ATOM 853 C C . SER A 1 112 ? -11.477 5.453 15.305 1 95.31 112 SER A C 1
ATOM 855 O O . SER A 1 112 ? -11.969 6.539 15 1 95.31 112 SER A O 1
ATOM 857 N N . PHE A 1 113 ? -10.688 5.316 16.297 1 97.12 113 PHE A N 1
ATOM 858 C CA . PHE A 1 113 ? -10.266 6.457 17.109 1 97.12 113 PHE A CA 1
ATOM 859 C C . PHE A 1 113 ? -9.5 7.461 16.25 1 97.12 113 PHE A C 1
ATOM 861 O O . PHE A 1 113 ? -9.781 8.664 16.297 1 97.12 113 PHE A O 1
ATOM 868 N N . ALA A 1 114 ? -8.57 6.973 15.508 1 97.12 114 ALA A N 1
ATOM 869 C CA . ALA A 1 114 ? -7.754 7.836 14.656 1 97.12 114 ALA A CA 1
ATOM 870 C C . ALA A 1 114 ? -8.617 8.57 13.633 1 97.12 114 ALA A C 1
ATOM 872 O O . ALA A 1 114 ? -8.406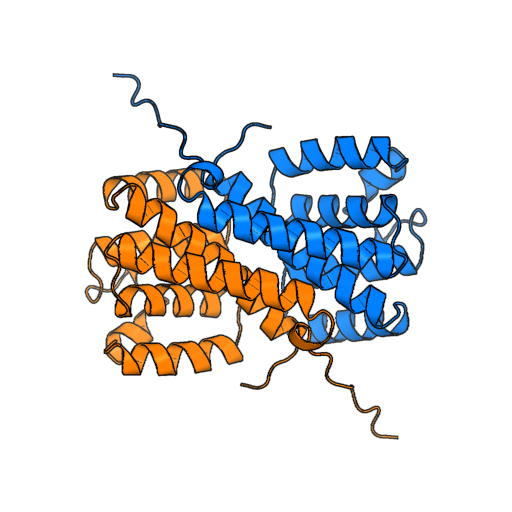 9.758 13.367 1 97.12 114 ALA A O 1
ATOM 873 N N . GLN A 1 115 ? -9.562 7.855 13.055 1 97.5 115 GLN A N 1
ATOM 874 C CA . GLN A 1 115 ? -10.414 8.453 12.031 1 97.5 115 GLN A CA 1
ATOM 875 C C . GLN A 1 115 ? -11.344 9.5 12.625 1 97.5 115 GLN A C 1
ATOM 877 O O . GLN A 1 115 ? -11.555 10.562 12.039 1 97.5 115 GLN A O 1
ATOM 882 N N . THR A 1 116 ? -11.852 9.195 13.766 1 96.94 116 THR A N 1
ATOM 883 C CA . THR A 1 116 ? -12.711 10.156 14.445 1 96.94 116 THR A CA 1
ATOM 884 C C . THR A 1 116 ? -11.938 11.414 14.812 1 96.94 116 THR A C 1
ATOM 886 O O . THR A 1 116 ? -12.406 12.531 14.586 1 96.94 116 THR A O 1
ATOM 889 N N . TYR A 1 117 ? -10.766 11.211 15.367 1 97.31 117 TYR A N 1
ATOM 890 C CA . TYR A 1 117 ? -9.906 12.336 15.727 1 97.31 117 TYR A CA 1
ATOM 891 C C . TYR A 1 117 ? -9.57 13.188 14.508 1 97.31 117 TYR A C 1
ATOM 893 O O . TYR A 1 117 ? -9.742 14.406 14.523 1 97.31 117 TYR A O 1
ATOM 901 N N . ALA A 1 118 ? -9.102 12.57 13.469 1 97.94 118 ALA A N 1
ATOM 902 C CA . ALA A 1 118 ? -8.688 13.281 12.258 1 97.94 118 ALA A CA 1
ATOM 903 C C . ALA A 1 118 ? -9.859 14.039 11.641 1 97.94 118 ALA A C 1
ATOM 905 O O . ALA A 1 118 ? -9.695 15.164 11.164 1 97.94 118 ALA A O 1
ATOM 906 N N . ARG A 1 119 ? -11.039 13.484 11.648 1 96.75 119 ARG A N 1
ATOM 907 C CA . ARG A 1 119 ? -12.211 14.109 11.055 1 96.75 119 ARG A CA 1
ATOM 908 C C . ARG A 1 119 ? -12.656 15.32 11.875 1 96.75 119 ARG A C 1
ATOM 910 O O . ARG A 1 119 ? -13.328 16.219 11.359 1 96.75 119 ARG A O 1
ATOM 917 N N . GLY A 1 120 ? -12.297 15.289 13.133 1 97.62 120 GLY A N 1
ATOM 918 C CA . GLY A 1 120 ? -12.602 16.422 13.984 1 97.62 120 GLY A CA 1
ATOM 919 C C . GLY A 1 120 ? -11.695 17.609 13.742 1 97.62 120 GLY A C 1
ATOM 920 O O . GLY A 1 120 ? -12.031 18.75 14.102 1 97.62 120 GLY A O 1
ATOM 921 N N . VAL A 1 121 ? -10.617 17.406 13.094 1 98.56 121 VAL A N 1
ATOM 922 C CA . VAL A 1 121 ? -9.609 18.453 12.93 1 98.56 121 VAL A CA 1
ATOM 923 C C . VAL A 1 121 ? -9.523 18.859 11.469 1 98.56 121 VAL A C 1
ATOM 925 O O . VAL A 1 121 ? -9.406 20.047 11.156 1 98.56 121 VAL A O 1
ATOM 928 N N . LEU A 1 122 ? -9.594 17.922 10.586 1 98.69 122 LEU A N 1
ATOM 929 C CA . LEU A 1 122 ? -9.398 18.141 9.156 1 98.69 122 LEU A CA 1
ATOM 930 C C . LEU A 1 122 ? -10.742 18.359 8.461 1 98.69 122 LEU A C 1
ATOM 932 O O . LEU A 1 122 ? -11.742 17.766 8.828 1 98.69 122 LEU A O 1
ATOM 936 N N . THR A 1 123 ? -10.719 19.203 7.398 1 98.38 123 THR A N 1
ATOM 937 C CA . THR A 1 123 ? -11.883 19.25 6.512 1 98.38 123 THR A CA 1
ATOM 938 C C . THR A 1 123 ? -12.031 17.953 5.742 1 98.38 123 THR A C 1
ATOM 940 O O . THR A 1 123 ? -11.102 17.141 5.68 1 98.38 123 THR A O 1
ATOM 943 N N . ASP A 1 124 ? -13.18 17.766 5.113 1 97.69 124 ASP A N 1
ATOM 944 C CA . ASP A 1 124 ? -13.406 16.562 4.324 1 97.69 124 ASP A CA 1
ATOM 945 C C . ASP A 1 124 ? -12.375 16.422 3.213 1 97.69 124 ASP A C 1
ATOM 947 O O . ASP A 1 124 ? -11.891 15.328 2.938 1 97.69 124 ASP A O 1
ATOM 951 N N . ASP A 1 125 ? -12.039 17.562 2.58 1 98.31 125 ASP A N 1
ATOM 952 C CA . ASP A 1 125 ? -11.062 17.531 1.493 1 98.31 125 ASP A CA 1
ATOM 953 C C . ASP A 1 125 ? -9.672 17.172 2.01 1 98.31 125 ASP A C 1
ATOM 955 O O . ASP A 1 125 ? -8.953 16.406 1.379 1 98.31 125 ASP A O 1
ATOM 959 N N . GLN A 1 126 ? -9.305 17.75 3.148 1 98.75 126 GLN A N 1
ATOM 960 C CA . GLN A 1 126 ? -8.008 17.453 3.754 1 98.75 126 GLN A CA 1
ATOM 961 C C . GLN A 1 126 ? -7.941 15.992 4.195 1 98.75 126 GLN A C 1
ATOM 963 O O . GLN A 1 126 ? -6.934 15.312 3.969 1 98.75 126 GLN A O 1
ATOM 968 N N . TYR A 1 127 ? -9.023 15.555 4.805 1 98.69 127 TYR A N 1
ATOM 969 C CA . TYR A 1 127 ? -9.141 14.18 5.266 1 98.69 127 TYR A CA 1
ATOM 970 C C . TYR A 1 127 ? -8.969 13.195 4.109 1 98.69 127 TYR A C 1
ATOM 972 O O . TYR A 1 127 ? -8.195 12.242 4.211 1 98.69 127 TYR A O 1
ATOM 980 N N . SER A 1 128 ? -9.602 13.461 3.018 1 98.75 128 SER A N 1
ATOM 981 C CA . SER A 1 128 ? -9.477 12.656 1.81 1 98.75 128 SER A CA 1
ATOM 982 C C . SER A 1 128 ? -8.055 12.719 1.247 1 98.75 128 SER A C 1
ATOM 984 O O . SER A 1 128 ? -7.453 11.68 0.956 1 98.75 128 SER A O 1
ATOM 986 N N . ALA A 1 129 ? -7.523 13.828 1.149 1 98.88 129 ALA A N 1
ATOM 987 C CA . ALA A 1 129 ? -6.234 14.055 0.502 1 98.88 129 ALA A CA 1
ATOM 988 C C . ALA A 1 129 ? -5.109 13.367 1.269 1 98.88 129 ALA A C 1
ATOM 990 O O . ALA A 1 129 ? -4.215 12.766 0.666 1 98.88 129 ALA A O 1
ATOM 991 N N . VAL A 1 130 ? -5.164 13.43 2.604 1 98.94 130 VAL A N 1
ATOM 992 C CA . VAL A 1 130 ? -4.133 12.797 3.418 1 98.94 130 VAL A CA 1
ATOM 993 C C . VAL A 1 130 ? -4.148 11.281 3.191 1 98.94 130 VAL A C 1
ATOM 995 O O . VAL A 1 130 ? -3.096 10.656 3.092 1 98.94 130 VAL A O 1
ATOM 998 N N . GLN A 1 131 ? -5.297 10.727 3.107 1 98.94 131 GLN A N 1
ATOM 999 C CA . GLN A 1 131 ? -5.395 9.281 2.943 1 98.94 131 GLN A CA 1
ATOM 1000 C C . GLN A 1 131 ? -4.898 8.844 1.565 1 98.94 131 GLN A C 1
ATOM 1002 O O . GLN A 1 131 ? -4.145 7.879 1.445 1 98.94 131 GLN A O 1
ATOM 1007 N N . TRP A 1 132 ? -5.293 9.594 0.536 1 98.94 132 TRP A N 1
ATOM 1008 C CA . TRP A 1 132 ? -4.816 9.273 -0.804 1 98.94 132 TRP A CA 1
ATOM 1009 C C . TRP A 1 132 ? -3.303 9.43 -0.899 1 98.94 132 TRP A C 1
ATOM 1011 O O . TRP A 1 132 ? -2.625 8.625 -1.538 1 98.94 132 TRP A O 1
ATOM 1021 N N . LEU A 1 133 ? -2.795 10.453 -0.284 1 98.94 133 LEU A N 1
ATOM 1022 C CA . LEU A 1 133 ? -1.353 10.664 -0.26 1 98.94 133 LEU A CA 1
ATOM 1023 C C . LEU A 1 133 ? -0.64 9.508 0.429 1 98.94 133 LEU A C 1
ATOM 1025 O O . LEU A 1 133 ? 0.347 8.984 -0.091 1 98.94 133 LEU A O 1
ATOM 1029 N N . ALA A 1 134 ? -1.133 9.109 1.598 1 98.94 134 ALA A N 1
ATOM 1030 C CA . ALA A 1 134 ? -0.521 8.023 2.359 1 98.94 134 ALA A CA 1
ATOM 1031 C C . ALA A 1 134 ? -0.608 6.703 1.6 1 98.94 134 ALA A C 1
ATOM 1033 O O . ALA A 1 134 ? 0.355 5.934 1.564 1 98.94 134 ALA A O 1
ATOM 1034 N N . ILE A 1 135 ? -1.737 6.398 0.967 1 98.94 135 ILE A N 1
ATOM 1035 C CA . ILE A 1 135 ? -1.931 5.172 0.201 1 98.94 135 ILE A CA 1
ATOM 1036 C C . ILE A 1 135 ? -0.945 5.129 -0.964 1 98.94 135 ILE A C 1
ATOM 1038 O O . ILE A 1 135 ? -0.291 4.109 -1.195 1 98.94 135 ILE A O 1
ATOM 1042 N N . THR A 1 136 ? -0.837 6.234 -1.676 1 98.94 136 THR A N 1
ATOM 1043 C CA . THR A 1 136 ? 0.057 6.32 -2.824 1 98.94 136 THR A CA 1
ATOM 1044 C C . THR A 1 136 ? 1.513 6.18 -2.389 1 98.94 136 THR A C 1
ATOM 1046 O O . THR A 1 136 ? 2.303 5.504 -3.051 1 98.94 136 THR A O 1
ATOM 1049 N N . MET A 1 137 ? 1.854 6.773 -1.293 1 98.94 137 MET A N 1
ATOM 1050 C CA . MET A 1 137 ? 3.225 6.684 -0.802 1 98.94 137 MET A CA 1
ATOM 1051 C C . MET A 1 137 ? 3.557 5.258 -0.373 1 98.94 137 MET A C 1
ATOM 1053 O O . MET A 1 137 ? 4.691 4.805 -0.53 1 98.94 137 MET A O 1
ATOM 1057 N N . ASN A 1 138 ? 2.592 4.59 0.22 1 98.94 138 ASN A N 1
ATOM 1058 C CA . ASN A 1 138 ? 2.795 3.184 0.543 1 98.94 138 ASN A CA 1
ATOM 1059 C C . ASN A 1 138 ? 3.105 2.361 -0.705 1 98.94 138 ASN A C 1
ATOM 1061 O O . ASN A 1 138 ? 3.955 1.469 -0.67 1 98.94 138 ASN A O 1
ATOM 1065 N N . ALA A 1 139 ? 2.393 2.623 -1.767 1 98.94 139 ALA A N 1
ATOM 1066 C CA . ALA A 1 139 ? 2.688 1.944 -3.025 1 98.94 139 ALA A CA 1
ATOM 1067 C C . ALA A 1 139 ? 4.078 2.309 -3.533 1 98.94 139 ALA A C 1
ATOM 1069 O O . ALA A 1 139 ? 4.84 1.436 -3.955 1 98.94 139 ALA A O 1
ATOM 1070 N N . ALA A 1 140 ? 4.48 3.576 -3.477 1 98.88 140 ALA A N 1
ATOM 1071 C CA . ALA A 1 140 ? 5.797 4.039 -3.908 1 98.88 140 ALA A CA 1
ATOM 1072 C C . ALA A 1 140 ? 6.906 3.344 -3.123 1 98.88 140 ALA A C 1
ATOM 1074 O O . ALA A 1 140 ? 7.922 2.941 -3.693 1 98.88 140 ALA A O 1
ATOM 1075 N N . ASN A 1 141 ? 6.719 3.225 -1.828 1 98.88 141 ASN A N 1
ATOM 1076 C CA . ASN A 1 141 ? 7.719 2.561 -1 1 98.88 141 ASN A CA 1
ATOM 1077 C C . ASN A 1 141 ? 7.918 1.105 -1.418 1 98.88 141 ASN A C 1
ATOM 1079 O O . ASN A 1 141 ? 9.055 0.628 -1.504 1 98.88 141 ASN A O 1
ATOM 1083 N N . ARG A 1 142 ? 6.844 0.396 -1.664 1 98.81 142 ARG A N 1
ATOM 1084 C CA . ARG A 1 142 ? 6.934 -1.009 -2.047 1 98.81 142 ARG A CA 1
ATOM 1085 C C . ARG A 1 142 ? 7.598 -1.164 -3.412 1 98.81 142 ARG A C 1
ATOM 1087 O O . ARG A 1 142 ? 8.406 -2.072 -3.615 1 98.81 142 ARG A O 1
ATOM 1094 N N . ILE A 1 143 ? 7.285 -0.241 -4.348 1 98.75 143 ILE A N 1
ATOM 1095 C CA . ILE A 1 143 ? 7.949 -0.262 -5.645 1 98.75 143 ILE A CA 1
ATOM 1096 C C . ILE A 1 143 ? 9.453 -0.072 -5.457 1 98.75 143 ILE A C 1
ATOM 1098 O O . ILE A 1 143 ? 10.258 -0.829 -6.012 1 98.75 143 ILE A O 1
ATOM 1102 N N . SER A 1 144 ? 9.828 0.899 -4.68 1 98.31 144 SER A N 1
ATOM 1103 C CA . SER A 1 144 ? 11.234 1.24 -4.5 1 98.31 144 SER A CA 1
ATOM 1104 C C . SER A 1 144 ? 11.984 0.134 -3.766 1 98.31 144 SER A C 1
ATOM 1106 O O . SER A 1 144 ? 13.078 -0.265 -4.18 1 98.31 144 SER A O 1
ATOM 1108 N N . ILE A 1 145 ? 11.43 -0.352 -2.689 1 98.25 145 ILE A N 1
ATOM 1109 C CA . ILE A 1 145 ? 12.086 -1.371 -1.873 1 98.25 145 ILE A CA 1
ATOM 1110 C C . ILE A 1 145 ? 12.289 -2.641 -2.699 1 98.25 145 ILE A C 1
ATOM 1112 O O . ILE A 1 145 ? 13.383 -3.211 -2.711 1 98.25 145 ILE A O 1
ATOM 1116 N N . MET A 1 146 ? 11.227 -3.07 -3.428 1 97.69 146 MET A N 1
ATOM 1117 C CA . MET A 1 146 ? 11.297 -4.316 -4.188 1 97.69 146 MET A CA 1
ATOM 1118 C C . MET A 1 146 ? 12.234 -4.168 -5.387 1 97.69 146 MET A C 1
ATOM 1120 O O . MET A 1 146 ? 12.812 -5.152 -5.852 1 97.69 146 MET A O 1
ATOM 1124 N N . SER A 1 147 ? 12.43 -2.938 -5.848 1 96.69 147 SER A N 1
ATOM 1125 C CA . SER A 1 147 ? 13.344 -2.652 -6.953 1 96.69 147 SER A CA 1
ATOM 1126 C C . SER A 1 147 ? 14.773 -2.479 -6.461 1 96.69 147 SER A C 1
ATOM 1128 O O . SER A 1 147 ? 15.703 -2.352 -7.262 1 96.69 147 SER A O 1
ATOM 1130 N N . GLN A 1 148 ? 14.953 -2.445 -5.16 1 92.88 148 GLN A N 1
ATOM 1131 C CA . GLN A 1 148 ? 16.25 -2.191 -4.551 1 92.88 148 GLN A CA 1
ATOM 1132 C C . GLN A 1 148 ? 16.891 -0.926 -5.117 1 92.88 148 GLN A C 1
ATOM 1134 O O . GLN A 1 148 ? 18.062 -0.935 -5.508 1 92.88 148 GLN A O 1
ATOM 1139 N N . HIS A 1 149 ? 16.047 0.04 -5.297 1 90 149 HIS A N 1
ATOM 1140 C CA . HIS A 1 149 ? 16.594 1.324 -5.719 1 90 149 HIS A CA 1
ATOM 1141 C C . HIS A 1 149 ? 17.672 1.803 -4.762 1 90 149 HIS A C 1
ATOM 1143 O O . HIS A 1 149 ? 17.5 1.747 -3.541 1 90 149 HIS A O 1
ATOM 1149 N N . PRO A 1 150 ? 18.75 2.248 -5.242 1 87.81 150 PRO A N 1
ATOM 1150 C CA . PRO A 1 150 ? 19.828 2.693 -4.363 1 87.81 150 PRO A CA 1
ATOM 1151 C C . PRO A 1 150 ? 19.516 4.016 -3.664 1 87.81 150 PRO A C 1
ATOM 1153 O O . PRO A 1 150 ? 18.891 4.895 -4.254 1 87.81 150 PRO A O 1
ATOM 1156 N N . ALA A 1 151 ? 19.938 4.047 -2.451 1 84.12 151 ALA A N 1
ATOM 1157 C CA . ALA A 1 151 ? 19.719 5.27 -1.684 1 84.12 151 ALA A CA 1
ATOM 1158 C C . ALA A 1 151 ? 20.859 6.254 -1.895 1 84.12 151 ALA A C 1
ATOM 1160 O O . ALA A 1 151 ? 22.016 5.848 -2.115 1 84.12 151 ALA A O 1
ATOM 1161 N N . MET B 1 1 ? -28.438 11.797 20.953 1 30.41 1 MET B N 1
ATOM 1162 C CA . MET B 1 1 ? -28.328 12.195 19.562 1 30.41 1 MET B CA 1
ATOM 1163 C C . MET B 1 1 ? -27.469 11.211 18.766 1 30.41 1 MET B C 1
ATOM 1165 O O . MET B 1 1 ? -26.328 10.93 19.156 1 30.41 1 MET B O 1
ATOM 1169 N N . SER B 1 2 ? -27.797 10.102 18.109 1 34.78 2 SER B N 1
ATOM 1170 C CA . SER B 1 2 ? -27.062 9.023 17.438 1 34.78 2 SER B CA 1
ATOM 1171 C C . SER B 1 2 ? -25.906 9.562 16.609 1 34.78 2 SER B C 1
ATOM 1173 O O . SER B 1 2 ? -26.125 10.211 15.578 1 34.78 2 SER B O 1
ATOM 1175 N N . GLU B 1 3 ? -24.859 10.148 17 1 42.09 3 GLU B N 1
ATOM 1176 C CA . GLU B 1 3 ? -23.812 10.828 16.266 1 42.09 3 GLU B CA 1
ATOM 1177 C C . GLU B 1 3 ? -23.406 10.023 15.023 1 42.09 3 GLU B C 1
ATOM 1179 O O . GLU B 1 3 ? -22.938 8.891 15.141 1 42.09 3 GLU B O 1
ATOM 1184 N N . THR B 1 4 ? -24.234 9.906 13.93 1 44.94 4 THR B N 1
ATOM 1185 C CA . THR B 1 4 ? -24.188 9.219 12.641 1 44.94 4 THR B CA 1
ATOM 1186 C C . THR B 1 4 ? -22.781 9.203 12.078 1 44.94 4 THR B C 1
ATOM 1188 O O . THR B 1 4 ? -22.25 10.242 11.688 1 44.94 4 THR B O 1
ATOM 1191 N N . HIS B 1 5 ? -22.016 8.453 12.703 1 52.09 5 HIS B N 1
ATOM 1192 C CA . HIS B 1 5 ? -20.703 8.289 12.109 1 52.09 5 HIS B CA 1
ATOM 1193 C C . HIS B 1 5 ? -20.781 8.234 10.586 1 52.09 5 HIS B C 1
ATOM 1195 O O . HIS B 1 5 ? -21.469 7.359 10.031 1 52.09 5 HIS B O 1
ATOM 1201 N N . GLN B 1 6 ? -20.922 9.391 9.898 1 60.84 6 GLN B N 1
ATOM 1202 C CA . GLN B 1 6 ? -21.062 9.461 8.445 1 60.84 6 GLN B CA 1
ATOM 1203 C C . GLN B 1 6 ? -19.953 8.695 7.742 1 60.84 6 GLN B C 1
ATOM 1205 O O . GLN B 1 6 ? -18.766 8.859 8.07 1 60.84 6 GLN B O 1
ATOM 1210 N N . GLU B 1 7 ? -20.312 7.637 7.031 1 81.19 7 GLU B N 1
ATOM 1211 C CA . GLU B 1 7 ? -19.438 6.859 6.152 1 81.19 7 GLU B CA 1
ATOM 1212 C C . GLU B 1 7 ? -18.672 7.766 5.188 1 81.19 7 GLU B C 1
ATOM 1214 O O . GLU B 1 7 ? -19.234 8.727 4.66 1 81.19 7 GLU B O 1
ATOM 1219 N N . PHE B 1 8 ? -17.406 7.793 5.219 1 93.81 8 PHE B N 1
ATOM 1220 C CA . PHE B 1 8 ? -16.562 8.516 4.273 1 93.81 8 PHE B CA 1
ATOM 1221 C C . PHE B 1 8 ? -15.922 7.551 3.283 1 93.81 8 PHE B C 1
ATOM 1223 O O . PHE B 1 8 ? -15.016 6.797 3.646 1 93.81 8 PHE B O 1
ATOM 1230 N N . TYR B 1 9 ? -16.422 7.555 2.047 1 95.69 9 TYR B N 1
ATOM 1231 C CA . TYR B 1 9 ? -15.914 6.66 1.015 1 95.69 9 TYR B CA 1
ATOM 1232 C C . TYR B 1 9 ? -14.836 7.34 0.182 1 95.69 9 TYR B C 1
ATOM 1234 O O . TYR B 1 9 ? -15.102 8.328 -0.505 1 95.69 9 TYR B O 1
ATOM 1242 N N . LEU B 1 10 ? -13.641 6.773 0.179 1 97.25 10 LEU B N 1
ATOM 1243 C CA . LEU B 1 10 ? -12.5 7.379 -0.504 1 97.25 10 LEU B CA 1
ATOM 1244 C C . LEU B 1 10 ? -12.703 7.371 -2.016 1 97.25 10 LEU B C 1
ATOM 1246 O O . LEU B 1 10 ? -12.266 8.289 -2.709 1 97.25 10 LEU B O 1
ATOM 1250 N N . ASP B 1 11 ? -13.359 6.32 -2.521 1 95.12 11 ASP B N 1
ATOM 1251 C CA . ASP B 1 11 ? -13.586 6.215 -3.961 1 95.12 11 ASP B CA 1
ATOM 1252 C C . ASP B 1 11 ? -14.492 7.34 -4.457 1 95.12 11 ASP B C 1
ATOM 1254 O O . ASP B 1 11 ? -14.43 7.723 -5.629 1 95.12 11 ASP B O 1
ATOM 1258 N N . LYS B 1 12 ? -15.297 7.934 -3.6 1 96.44 12 LYS B N 1
ATOM 1259 C CA . LYS B 1 12 ? -16.203 9.023 -3.959 1 96.44 12 LYS B CA 1
ATOM 1260 C C . LYS B 1 12 ? -15.578 10.383 -3.643 1 96.44 12 LYS B C 1
ATOM 1262 O O . LYS B 1 12 ? -15.969 11.398 -4.215 1 96.44 12 LYS B O 1
ATOM 1267 N N . SER B 1 13 ? -14.672 10.422 -2.715 1 96.81 13 SER B N 1
ATOM 1268 C CA . SER B 1 13 ? -14.125 11.672 -2.189 1 96.81 13 SER B CA 1
ATOM 1269 C C . SER B 1 13 ? -13.234 12.359 -3.217 1 96.81 13 SER B C 1
ATOM 1271 O O . SER B 1 13 ? -13.078 13.578 -3.189 1 96.81 13 SER B O 1
ATOM 1273 N N . ASP B 1 14 ? -12.562 11.609 -4.078 1 98 14 ASP B N 1
ATOM 1274 C CA . ASP B 1 14 ? -11.656 12.094 -5.113 1 98 14 ASP B CA 1
ATOM 1275 C C . ASP B 1 14 ? -11.773 11.25 -6.383 1 98 14 ASP B C 1
ATOM 1277 O O . ASP B 1 14 ? -10.961 10.367 -6.629 1 98 14 ASP B O 1
ATOM 1281 N N . PRO B 1 15 ? -12.758 11.609 -7.246 1 98.06 15 PRO B N 1
ATOM 1282 C CA . PRO B 1 15 ? -13.047 10.797 -8.43 1 98.06 15 PRO B CA 1
ATOM 1283 C C . PRO B 1 15 ? -11.836 10.656 -9.359 1 98.06 15 PRO B C 1
ATOM 1285 O O . PRO B 1 15 ? -11.672 9.617 -10.008 1 98.06 15 PRO B O 1
ATOM 1288 N N . ALA B 1 16 ? -11.023 11.68 -9.438 1 98.5 16 ALA B N 1
ATOM 1289 C CA . ALA B 1 16 ? -9.844 11.609 -10.289 1 98.5 16 ALA B CA 1
ATOM 1290 C C . ALA B 1 16 ? -8.82 10.617 -9.742 1 98.5 16 ALA B C 1
ATOM 1292 O O . ALA B 1 16 ? -8.234 9.836 -10.5 1 98.5 16 ALA B O 1
ATOM 1293 N N . ALA B 1 17 ? -8.547 10.648 -8.414 1 98.62 17 ALA B N 1
ATOM 1294 C CA . ALA B 1 17 ? -7.66 9.664 -7.793 1 98.62 17 ALA B CA 1
ATOM 1295 C C . ALA B 1 17 ? -8.211 8.25 -7.949 1 98.62 17 ALA B C 1
ATOM 1297 O O . ALA B 1 17 ? -7.453 7.316 -8.227 1 98.62 17 ALA B O 1
ATOM 1298 N N . TRP B 1 18 ? -9.5 8.148 -7.797 1 98.62 18 TRP B N 1
ATOM 1299 C CA . TRP B 1 18 ? -10.141 6.844 -7.953 1 98.62 18 TRP B CA 1
ATOM 1300 C C . TRP B 1 18 ? -9.969 6.324 -9.375 1 98.62 18 TRP B C 1
ATOM 1302 O O . TRP B 1 18 ? -9.68 5.141 -9.578 1 98.62 18 TRP B O 1
ATOM 1312 N N . ALA B 1 19 ? -10.133 7.145 -10.352 1 98.75 19 ALA B N 1
ATOM 1313 C CA . ALA B 1 19 ? -9.961 6.754 -11.75 1 98.75 19 ALA B CA 1
ATOM 1314 C C . ALA B 1 19 ? -8.523 6.336 -12.031 1 98.75 19 ALA B C 1
ATOM 1316 O O . ALA B 1 19 ? -8.281 5.363 -12.75 1 98.75 19 ALA B O 1
ATOM 1317 N N . ALA B 1 20 ? -7.562 7.055 -11.523 1 98.81 20 ALA B N 1
ATOM 1318 C CA . ALA B 1 20 ? -6.152 6.715 -11.703 1 98.81 20 ALA B CA 1
ATOM 1319 C C . ALA B 1 20 ? -5.82 5.379 -11.047 1 98.81 20 ALA B C 1
ATOM 1321 O O . ALA B 1 20 ? -5.105 4.559 -11.625 1 98.81 20 ALA B O 1
ATOM 1322 N N . PHE B 1 21 ? -6.375 5.164 -9.852 1 98.88 21 PHE B N 1
ATOM 1323 C CA . PHE B 1 21 ? -6.191 3.875 -9.195 1 98.88 21 PHE B CA 1
ATOM 1324 C C . PHE B 1 21 ? -6.812 2.754 -10.016 1 98.88 21 PHE B C 1
ATOM 1326 O O . PHE B 1 21 ? -6.23 1.673 -10.141 1 98.88 21 PHE B O 1
ATOM 1333 N N . GLY B 1 22 ? -7.984 3.023 -10.492 1 98.81 22 GLY B N 1
ATOM 1334 C CA . GLY B 1 22 ? -8.641 2.045 -11.344 1 98.81 22 GLY B CA 1
ATOM 1335 C C . GLY B 1 22 ? -7.809 1.645 -12.547 1 98.81 22 GLY B C 1
ATOM 1336 O O . GLY B 1 22 ? -7.754 0.466 -12.906 1 98.81 22 GLY B O 1
ATOM 1337 N N . ALA B 1 23 ? -7.18 2.598 -13.172 1 98.81 23 ALA B N 1
ATOM 1338 C CA . ALA B 1 23 ? -6.301 2.326 -14.305 1 98.81 23 ALA B CA 1
ATOM 1339 C C . ALA B 1 23 ? -5.121 1.455 -13.891 1 98.81 23 ALA B C 1
ATOM 1341 O O . ALA B 1 23 ? -4.73 0.537 -14.609 1 98.81 23 ALA B O 1
ATOM 1342 N N . LEU B 1 24 ? -4.543 1.74 -12.766 1 98.88 24 LEU B N 1
ATOM 1343 C CA . LEU B 1 24 ? -3.445 0.942 -12.234 1 98.88 24 LEU B CA 1
ATOM 1344 C C . LEU B 1 24 ? -3.898 -0.485 -11.945 1 98.88 24 LEU B C 1
ATOM 1346 O O . LEU B 1 24 ? -3.207 -1.443 -12.297 1 98.88 24 LEU B O 1
ATOM 1350 N N . SER B 1 25 ? -5.062 -0.634 -11.297 1 98.81 25 SER B N 1
ATOM 1351 C CA . SER B 1 25 ? -5.621 -1.939 -10.961 1 98.81 25 SER B CA 1
ATOM 1352 C C . SER B 1 25 ? -5.879 -2.773 -12.211 1 98.81 25 SER B C 1
ATOM 1354 O O . SER B 1 25 ? -5.527 -3.955 -12.258 1 98.81 25 SER B O 1
ATOM 1356 N N . LYS B 1 26 ? -6.492 -2.125 -13.188 1 98.75 26 LYS B N 1
ATOM 1357 C CA . LYS B 1 26 ? -6.754 -2.812 -14.445 1 98.75 26 LYS B CA 1
ATOM 1358 C C . LYS B 1 26 ? -5.453 -3.256 -15.109 1 98.75 26 LYS B C 1
ATOM 1360 O O . LYS B 1 26 ? -5.355 -4.383 -15.602 1 98.75 26 LYS B O 1
ATOM 1365 N N . GLN B 1 27 ? -4.496 -2.406 -15.195 1 98.81 27 GLN B N 1
ATOM 1366 C CA . GLN B 1 27 ? -3.229 -2.717 -15.844 1 98.81 27 GLN B CA 1
ATOM 1367 C C . GLN B 1 27 ? -2.512 -3.861 -15.133 1 98.81 27 GLN B C 1
ATOM 1369 O O . GLN B 1 27 ? -1.932 -4.734 -15.773 1 98.81 27 GLN B O 1
ATOM 1374 N N . ALA B 1 28 ? -2.494 -3.863 -13.797 1 98.81 28 ALA B N 1
ATOM 1375 C CA . ALA B 1 28 ? -1.862 -4.938 -13.031 1 98.81 28 ALA B CA 1
ATOM 1376 C C . ALA B 1 28 ? -2.482 -6.289 -13.367 1 98.81 28 ALA B C 1
ATOM 1378 O O . ALA B 1 28 ? -1.769 -7.277 -13.555 1 98.81 28 ALA B O 1
ATOM 1379 N N . GLY B 1 29 ? -3.826 -6.348 -13.422 1 98.69 29 GLY B N 1
ATOM 1380 C CA . GLY B 1 29 ? -4.508 -7.57 -13.812 1 98.69 29 GLY B CA 1
ATOM 1381 C C . GLY B 1 29 ? -4.18 -8.008 -15.234 1 98.69 29 GLY B C 1
ATOM 1382 O O . GLY B 1 29 ? -3.906 -9.188 -15.477 1 98.69 29 GLY B O 1
ATOM 1383 N N . ASP B 1 30 ? -4.211 -7.043 -16.172 1 98.69 30 ASP B N 1
ATOM 1384 C CA . ASP B 1 30 ? -3.912 -7.336 -17.562 1 98.69 30 ASP B CA 1
ATOM 1385 C C . ASP B 1 30 ? -2.48 -7.84 -17.719 1 98.69 30 ASP B C 1
ATOM 1387 O O . ASP B 1 30 ? -2.23 -8.781 -18.484 1 98.69 30 ASP B O 1
ATOM 1391 N N . SER B 1 31 ? -1.524 -7.207 -17.047 1 98.75 31 SER B N 1
ATOM 1392 C CA . SER B 1 31 ? -0.129 -7.629 -17.109 1 98.75 31 SER B CA 1
ATOM 1393 C C . SER B 1 31 ? 0.047 -9.039 -16.562 1 98.75 31 SER B C 1
ATOM 1395 O O . SER B 1 31 ? 0.862 -9.812 -17.078 1 98.75 31 SER B O 1
ATOM 1397 N N . ALA B 1 32 ? -0.678 -9.367 -15.492 1 98.75 32 ALA B N 1
ATOM 1398 C CA . ALA B 1 32 ? -0.611 -10.711 -14.922 1 98.75 32 ALA B CA 1
ATOM 1399 C C . ALA B 1 32 ? -1.081 -11.758 -15.93 1 98.75 32 ALA B C 1
ATOM 1401 O O . ALA B 1 32 ? -0.413 -12.773 -16.125 1 98.75 32 ALA B O 1
ATOM 1402 N N . ARG B 1 33 ? -2.178 -11.477 -16.609 1 98.62 33 ARG B N 1
ATOM 1403 C CA . ARG B 1 33 ? -2.707 -12.414 -17.594 1 98.62 33 ARG B CA 1
ATOM 1404 C C . ARG B 1 33 ? -1.77 -12.531 -18.797 1 98.62 33 ARG B C 1
ATOM 1406 O O . ARG B 1 33 ? -1.532 -13.633 -19.297 1 98.62 33 ARG B O 1
ATOM 1413 N N . THR B 1 34 ? -1.265 -11.414 -19.234 1 98.5 34 THR B N 1
ATOM 1414 C CA . THR B 1 34 ? -0.344 -11.398 -20.375 1 98.5 34 THR B CA 1
ATOM 1415 C C . THR B 1 34 ? 0.921 -12.188 -20.047 1 98.5 34 THR B C 1
ATOM 1417 O O . THR B 1 34 ? 1.49 -12.844 -20.922 1 98.5 34 THR B O 1
ATOM 1420 N N . ALA B 1 35 ? 1.365 -12.219 -18.766 1 98.56 35 ALA B N 1
ATOM 1421 C CA . ALA B 1 35 ? 2.555 -12.938 -18.312 1 98.56 35 ALA B CA 1
ATOM 1422 C C . ALA B 1 35 ? 2.271 -14.43 -18.172 1 98.56 35 ALA B C 1
ATOM 1424 O O . ALA B 1 35 ? 3.168 -15.211 -17.844 1 98.56 35 ALA B O 1
ATOM 1425 N N . GLY B 1 36 ? 0.997 -14.836 -18.359 1 98.25 36 GLY B N 1
ATOM 1426 C CA . GLY B 1 36 ? 0.651 -16.25 -18.328 1 98.25 36 GLY B CA 1
ATOM 1427 C C . GLY B 1 36 ? 0.155 -16.703 -16.969 1 98.25 36 GLY B C 1
ATOM 1428 O O . GLY B 1 36 ? 0.033 -17.906 -16.703 1 98.25 36 GLY B O 1
ATOM 1429 N N . LEU B 1 37 ? -0.098 -15.758 -16.062 1 98.5 37 LEU B N 1
ATOM 1430 C CA . LEU B 1 37 ? -0.733 -16.094 -14.797 1 98.5 37 LEU B CA 1
ATOM 1431 C C . LEU B 1 37 ? -2.242 -16.234 -14.961 1 98.5 37 LEU B C 1
ATOM 1433 O O . LEU B 1 37 ? -2.91 -15.305 -15.406 1 98.5 37 LEU B O 1
ATOM 1437 N N . ASP B 1 38 ? -2.75 -17.375 -14.633 1 98.25 38 ASP B N 1
ATOM 1438 C CA . ASP B 1 38 ? -4.176 -17.594 -14.852 1 98.25 38 ASP B CA 1
ATOM 1439 C C . ASP B 1 38 ? -5.008 -16.922 -13.766 1 98.25 38 ASP B C 1
ATOM 1441 O O . ASP B 1 38 ? -4.465 -16.422 -12.773 1 98.25 38 ASP B O 1
ATOM 1445 N N . ASP B 1 39 ? -6.336 -16.922 -13.969 1 98.69 39 ASP B N 1
ATOM 1446 C CA . ASP B 1 39 ? -7.238 -16.219 -13.07 1 98.69 39 ASP B CA 1
ATOM 1447 C C . ASP B 1 39 ? -7.242 -16.844 -11.68 1 98.69 39 ASP B C 1
ATOM 1449 O O . ASP B 1 39 ? -7.445 -16.141 -10.68 1 98.69 39 ASP B O 1
ATOM 1453 N N . GLN B 1 40 ? -7 -18.094 -11.609 1 98.81 40 GLN B N 1
ATOM 1454 C CA . GLN B 1 40 ? -6.945 -18.734 -10.305 1 98.81 40 GLN B CA 1
ATOM 1455 C C . GLN B 1 40 ? -5.793 -18.172 -9.469 1 98.81 40 GLN B C 1
ATOM 1457 O O . GLN B 1 40 ? -5.984 -17.797 -8.312 1 98.81 40 GLN B O 1
ATOM 1462 N N . LEU B 1 41 ? -4.605 -18.109 -10.055 1 98.88 41 LEU B N 1
ATOM 1463 C CA . LEU B 1 41 ? -3.439 -17.609 -9.336 1 98.88 41 LEU B CA 1
ATOM 1464 C C . LEU B 1 41 ? -3.619 -16.125 -8.984 1 98.88 41 LEU B C 1
ATOM 1466 O O . LEU B 1 41 ? -3.256 -15.703 -7.883 1 98.88 41 LEU B O 1
ATOM 1470 N N . ILE B 1 42 ? -4.172 -15.344 -9.867 1 98.94 42 ILE B N 1
ATOM 1471 C CA . ILE B 1 42 ? -4.422 -13.93 -9.609 1 98.94 42 ILE B CA 1
ATOM 1472 C C . ILE B 1 42 ? -5.301 -13.781 -8.375 1 98.94 42 ILE B C 1
ATOM 1474 O O . ILE B 1 42 ? -4.988 -13 -7.473 1 98.94 42 ILE B O 1
ATOM 1478 N N . GLU B 1 43 ? -6.375 -14.57 -8.289 1 98.94 43 GLU B N 1
ATOM 1479 C CA . GLU B 1 43 ? -7.293 -14.461 -7.16 1 98.94 43 GLU B CA 1
ATOM 1480 C C . GLU B 1 43 ? -6.66 -15 -5.879 1 98.94 43 GLU B C 1
ATOM 1482 O O . GLU B 1 43 ? -6.934 -14.492 -4.785 1 98.94 43 GLU B O 1
ATOM 1487 N N . LEU B 1 44 ? -5.816 -16.047 -5.977 1 98.94 44 LEU B N 1
ATOM 1488 C CA . LEU B 1 44 ? -5.098 -16.531 -4.805 1 98.94 44 LEU B CA 1
ATOM 1489 C C . LEU B 1 44 ? -4.191 -15.453 -4.227 1 98.94 44 LEU B C 1
ATOM 1491 O O . LEU B 1 44 ? -4.121 -15.281 -3.008 1 98.94 44 LEU B O 1
ATOM 1495 N N . VAL B 1 45 ? -3.484 -14.688 -5.066 1 98.94 45 VAL B N 1
ATOM 1496 C CA . VAL B 1 45 ? -2.637 -13.586 -4.629 1 98.94 45 VAL B CA 1
ATOM 1497 C C . VAL B 1 45 ? -3.49 -12.508 -3.961 1 98.94 45 VAL B C 1
ATOM 1499 O O . VAL B 1 45 ? -3.152 -12.023 -2.881 1 98.94 45 VAL B O 1
ATOM 1502 N N . CYS B 1 46 ? -4.637 -12.141 -4.602 1 98.94 46 CYS B N 1
ATOM 1503 C CA . CYS B 1 46 ? -5.531 -11.133 -4.043 1 98.94 46 CYS B CA 1
ATOM 1504 C C . CYS B 1 46 ? -6.035 -11.555 -2.666 1 98.94 46 CYS B C 1
ATOM 1506 O O . CYS B 1 46 ? -6.066 -10.75 -1.736 1 98.94 46 CYS B O 1
ATOM 1508 N N . LEU B 1 47 ? -6.398 -12.82 -2.521 1 98.94 47 LEU B N 1
ATOM 1509 C CA . LEU B 1 47 ? -6.871 -13.352 -1.248 1 98.94 47 LEU B CA 1
ATOM 1510 C C . LEU B 1 47 ? -5.781 -13.273 -0.185 1 98.94 47 LEU B C 1
ATOM 1512 O O . LEU B 1 47 ? -6.027 -12.797 0.928 1 98.94 47 LEU B O 1
ATOM 1516 N N . ARG B 1 48 ? -4.602 -13.711 -0.487 1 98.94 48 ARG B N 1
ATOM 1517 C CA . ARG B 1 48 ? -3.535 -13.766 0.506 1 98.94 48 ARG B CA 1
ATOM 1518 C C . ARG B 1 48 ? -3.145 -12.367 0.97 1 98.94 48 ARG B C 1
ATOM 1520 O O . ARG B 1 48 ? -2.992 -12.125 2.17 1 98.94 48 ARG B O 1
ATOM 1527 N N . VAL B 1 49 ? -3.021 -11.461 -0.029 1 98.94 49 VAL B N 1
ATOM 1528 C CA . VAL B 1 49 ? -2.701 -10.078 0.305 1 98.94 49 VAL B CA 1
ATOM 1529 C C . VAL B 1 49 ? -3.795 -9.492 1.197 1 98.94 49 VAL B C 1
ATOM 1531 O O . VAL B 1 49 ? -3.504 -8.828 2.191 1 98.94 49 VAL B O 1
ATOM 1534 N N . SER B 1 50 ? -5.059 -9.734 0.888 1 98.94 50 SER B N 1
ATOM 1535 C CA . SER B 1 50 ? -6.184 -9.219 1.663 1 98.94 50 SER B CA 1
ATOM 1536 C C . SER B 1 50 ? -6.238 -9.859 3.047 1 98.94 50 SER B C 1
ATOM 1538 O O . SER B 1 50 ? -6.621 -9.211 4.02 1 98.94 50 SER B O 1
ATOM 1540 N N . GLN B 1 51 ? -5.906 -11.156 3.162 1 98.88 51 GLN B N 1
ATOM 1541 C CA . GLN B 1 51 ? -5.824 -11.812 4.461 1 98.88 51 GLN B CA 1
ATOM 1542 C C . GLN B 1 51 ? -4.816 -11.117 5.367 1 98.88 51 GLN B C 1
ATOM 1544 O O . GLN B 1 51 ? -5.094 -10.875 6.547 1 98.88 51 GLN B O 1
ATOM 1549 N N . ILE B 1 52 ? -3.643 -10.781 4.781 1 98.81 52 ILE B N 1
ATOM 1550 C CA . ILE B 1 52 ? -2.568 -10.164 5.555 1 98.81 52 ILE B CA 1
ATOM 1551 C C . ILE B 1 52 ? -3.006 -8.781 6.039 1 98.81 52 ILE B C 1
ATOM 1553 O O . ILE B 1 52 ? -2.748 -8.414 7.188 1 98.81 52 ILE B O 1
ATOM 1557 N N . ASN B 1 53 ? -3.695 -8.031 5.203 1 98.69 53 ASN B N 1
ATOM 1558 C CA . ASN B 1 53 ? -4.074 -6.66 5.535 1 98.69 53 ASN B CA 1
ATOM 1559 C C . ASN B 1 53 ? -5.363 -6.617 6.352 1 98.69 53 ASN B C 1
ATOM 1561 O O . ASN B 1 53 ? -5.711 -5.578 6.914 1 98.69 53 ASN B O 1
ATOM 1565 N N . GLY B 1 54 ? -6.117 -7.703 6.418 1 98.25 54 GLY B N 1
ATOM 1566 C CA . GLY B 1 54 ? -7.336 -7.773 7.207 1 98.25 54 GLY B CA 1
ATOM 1567 C C . GLY B 1 54 ? -8.5 -7.035 6.574 1 98.25 54 GLY B C 1
ATOM 1568 O O . GLY B 1 54 ? -9.281 -6.387 7.27 1 98.25 54 GLY B O 1
ATOM 1569 N N . CYS B 1 55 ? -8.672 -7.098 5.316 1 98.44 55 CYS B N 1
ATOM 1570 C CA . CYS B 1 55 ? -9.758 -6.398 4.637 1 98.44 55 CYS B CA 1
ATOM 1571 C C . CYS B 1 55 ? -10.93 -7.336 4.383 1 98.44 55 CYS B C 1
ATOM 1573 O O . CYS B 1 55 ? -10.938 -8.07 3.396 1 98.44 55 CYS B O 1
ATOM 1575 N N . ALA B 1 56 ? -11.953 -7.273 5.18 1 98.06 56 ALA B N 1
ATOM 1576 C CA . ALA B 1 56 ? -13.094 -8.172 5.105 1 98.06 56 ALA B CA 1
ATOM 1577 C C . ALA B 1 56 ? -13.844 -8 3.789 1 98.06 56 ALA B C 1
ATOM 1579 O O . ALA B 1 56 ? -14.266 -8.984 3.17 1 98.06 56 ALA B O 1
ATOM 1580 N N . TYR B 1 57 ? -13.992 -6.824 3.365 1 98.38 57 TYR B N 1
ATOM 1581 C CA . TYR B 1 57 ? -14.688 -6.57 2.109 1 98.38 57 TYR B CA 1
ATOM 1582 C C . TYR B 1 57 ? -13.969 -7.227 0.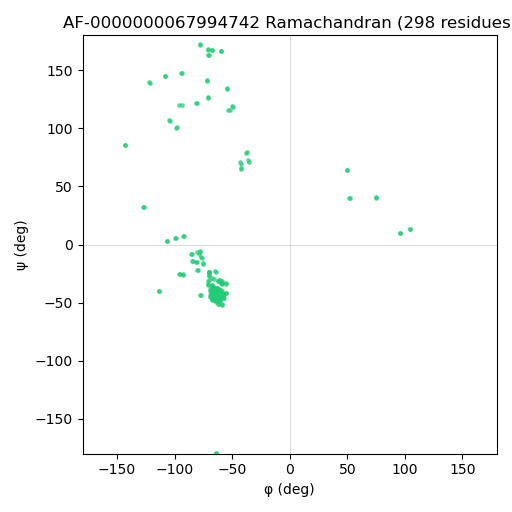941 1 98.38 57 TYR B C 1
ATOM 1584 O O . TYR B 1 57 ? -14.586 -7.906 0.12 1 98.38 57 TYR B O 1
ATOM 1592 N N . CYS B 1 58 ? -12.672 -6.996 0.8 1 98.81 58 CYS B N 1
ATOM 1593 C CA . CYS B 1 58 ? -11.883 -7.547 -0.295 1 98.81 58 CYS B CA 1
ATOM 1594 C C . CYS B 1 58 ? -11.852 -9.07 -0.23 1 98.81 58 CYS B C 1
ATOM 1596 O O . CYS B 1 58 ? -11.852 -9.742 -1.265 1 98.81 58 CYS B O 1
ATOM 1598 N N . LEU B 1 59 ? -11.789 -9.594 1.023 1 98.81 59 LEU B N 1
ATOM 1599 C CA . LEU B 1 59 ? -11.82 -11.047 1.163 1 98.81 59 LEU B CA 1
ATOM 1600 C C . LEU B 1 59 ? -13.133 -11.617 0.637 1 98.81 59 LEU B C 1
ATOM 1602 O O . LEU B 1 59 ? -13.141 -12.641 -0.051 1 98.81 59 LEU B O 1
ATOM 1606 N N . LYS B 1 60 ? -14.227 -10.992 0.933 1 98.69 60 LYS B N 1
ATOM 1607 C CA . LYS B 1 60 ? -15.516 -11.43 0.405 1 98.69 60 LYS B CA 1
ATOM 1608 C C . LYS B 1 60 ? -15.539 -11.344 -1.118 1 98.69 60 LYS B C 1
ATOM 1610 O O . LYS B 1 60 ? -15.914 -12.297 -1.796 1 98.69 60 LYS B O 1
ATOM 1615 N N . LEU B 1 61 ? -15.125 -10.242 -1.645 1 98.69 61 LEU B N 1
ATOM 1616 C CA . LEU B 1 61 ? -15.133 -9.992 -3.082 1 98.69 61 LEU B CA 1
ATOM 1617 C C . LEU B 1 61 ? -14.234 -10.992 -3.809 1 98.69 61 LEU B C 1
ATOM 1619 O O . LEU B 1 61 ? -14.664 -11.625 -4.777 1 98.69 61 LEU B O 1
ATOM 1623 N N . HIS B 1 62 ? -13.031 -11.188 -3.322 1 98.81 62 HIS B N 1
ATOM 1624 C CA . HIS B 1 62 ? -12.07 -12.023 -4.031 1 98.81 62 HIS B CA 1
ATOM 1625 C C . HIS B 1 62 ? -12.336 -13.5 -3.777 1 98.81 62 HIS B C 1
ATOM 1627 O O . HIS B 1 62 ? -11.883 -14.359 -4.547 1 98.81 62 HIS B O 1
ATOM 1633 N N . THR B 1 63 ? -13.023 -13.836 -2.676 1 98.81 63 THR B N 1
ATOM 1634 C CA . THR B 1 63 ? -13.508 -15.203 -2.529 1 98.81 63 THR B CA 1
ATOM 1635 C C . THR B 1 63 ? -14.508 -15.547 -3.631 1 98.81 63 THR B C 1
ATOM 1637 O O . THR B 1 63 ? -14.398 -16.594 -4.27 1 98.81 63 THR B O 1
ATOM 1640 N N . ARG B 1 64 ? -15.477 -14.664 -3.855 1 98.69 64 ARG B N 1
ATOM 1641 C CA . ARG B 1 64 ? -16.453 -14.875 -4.922 1 98.69 64 ARG B CA 1
ATOM 1642 C C . ARG B 1 64 ? -15.758 -15.008 -6.273 1 98.69 64 ARG B C 1
ATOM 1644 O O . ARG B 1 64 ? -16.094 -15.898 -7.062 1 98.69 64 ARG B O 1
ATOM 1651 N N . ARG B 1 65 ? -14.805 -14.188 -6.527 1 98.81 65 ARG B N 1
ATOM 1652 C CA . ARG B 1 65 ? -14.078 -14.219 -7.793 1 98.81 65 ARG B CA 1
ATOM 1653 C C . ARG B 1 65 ? -13.242 -15.484 -7.914 1 98.81 65 ARG B C 1
ATOM 1655 O O . ARG B 1 65 ? -13.117 -16.047 -9 1 98.81 65 ARG B O 1
ATOM 1662 N N . ALA B 1 66 ? -12.641 -15.922 -6.785 1 98.88 66 ALA B N 1
ATOM 1663 C CA . ALA B 1 66 ? -11.844 -17.156 -6.777 1 98.88 66 ALA B CA 1
ATOM 1664 C C . ALA B 1 66 ? -12.711 -18.359 -7.102 1 98.88 66 ALA B C 1
ATOM 1666 O O . ALA B 1 66 ? -12.305 -19.234 -7.871 1 98.88 66 ALA B O 1
ATOM 1667 N N . ILE B 1 67 ? -13.875 -18.422 -6.555 1 98.81 67 ILE B N 1
ATOM 1668 C CA . ILE B 1 67 ? -14.812 -19.516 -6.82 1 98.81 67 ILE B CA 1
ATOM 1669 C C . ILE B 1 67 ? -15.18 -19.516 -8.305 1 98.81 67 ILE B C 1
ATOM 1671 O O . ILE B 1 67 ? -15.133 -20.562 -8.953 1 98.81 67 ILE B O 1
ATOM 1675 N N . LYS B 1 68 ? -15.531 -18.359 -8.797 1 98.75 68 LYS B N 1
ATOM 1676 C CA . LYS B 1 68 ? -15.891 -18.234 -10.211 1 98.75 68 LYS B CA 1
ATOM 1677 C C . LYS B 1 68 ? -14.734 -18.672 -11.109 1 98.75 68 LYS B C 1
ATOM 1679 O O . LYS B 1 68 ? -14.961 -19.25 -12.18 1 98.75 68 LYS B O 1
ATOM 1684 N N . ALA B 1 69 ? -13.484 -18.484 -10.68 1 98.62 69 ALA B N 1
ATOM 1685 C CA . ALA B 1 69 ? -12.297 -18.828 -11.453 1 98.62 69 ALA B CA 1
ATOM 1686 C C . ALA B 1 69 ? -11.977 -20.312 -11.336 1 98.62 69 ALA B C 1
ATOM 1688 O O . ALA B 1 69 ? -11.133 -20.828 -12.07 1 98.62 69 ALA B O 1
ATOM 1689 N N . GLY B 1 70 ? -12.586 -21 -10.344 1 98.69 70 GLY B N 1
ATOM 1690 C CA . GLY B 1 70 ? -12.414 -22.438 -10.227 1 98.69 70 GLY B CA 1
ATOM 1691 C C . GLY B 1 70 ? -11.469 -22.828 -9.109 1 98.69 70 GLY B C 1
ATOM 1692 O O . GLY B 1 70 ? -10.992 -23.969 -9.078 1 98.69 70 GLY B O 1
ATOM 1693 N N . VAL B 1 71 ? -11.141 -21.906 -8.227 1 98.81 71 VAL B N 1
ATOM 1694 C CA . VAL B 1 71 ? -10.305 -22.266 -7.078 1 98.81 71 VAL B CA 1
ATOM 1695 C C . VAL B 1 71 ? -11.109 -23.125 -6.113 1 98.81 71 VAL B C 1
ATOM 1697 O O . VAL B 1 71 ? -12.18 -22.719 -5.648 1 98.81 71 VAL B O 1
ATOM 1700 N N . SER B 1 72 ? -10.586 -24.281 -5.773 1 98.5 72 SER B N 1
ATOM 1701 C CA . SER B 1 72 ? -11.305 -25.234 -4.934 1 98.5 72 SER B CA 1
ATOM 1702 C C . SER B 1 72 ? -11.414 -24.734 -3.496 1 98.5 72 SER B C 1
ATOM 1704 O O . SER B 1 72 ? -10.695 -23.812 -3.102 1 98.5 72 SER B O 1
ATOM 1706 N N . ASP B 1 73 ? -12.352 -25.359 -2.748 1 98.31 73 ASP B N 1
ATOM 1707 C CA . ASP B 1 73 ? -12.508 -25.031 -1.335 1 98.31 73 ASP B CA 1
ATOM 1708 C C . ASP B 1 73 ? -11.211 -25.266 -0.566 1 98.31 73 ASP B C 1
ATOM 1710 O O . ASP B 1 73 ? -10.82 -24.438 0.265 1 98.31 73 ASP B O 1
ATOM 1714 N N . ALA B 1 74 ? -10.578 -26.375 -0.842 1 97.94 74 ALA B N 1
ATOM 1715 C CA . ALA B 1 74 ? -9.336 -26.719 -0.15 1 97.94 74 ALA B CA 1
ATOM 1716 C C . ALA B 1 74 ? -8.258 -25.656 -0.413 1 97.94 74 ALA B C 1
ATOM 1718 O O . ALA B 1 74 ? -7.551 -25.25 0.507 1 97.94 74 ALA B O 1
ATOM 1719 N N . ARG B 1 75 ? -8.109 -25.266 -1.67 1 98.38 75 ARG B N 1
ATOM 1720 C CA . ARG B 1 75 ? -7.086 -24.297 -2.035 1 98.38 75 ARG B CA 1
ATOM 1721 C C . ARG B 1 75 ? -7.375 -22.938 -1.403 1 98.38 75 ARG B C 1
ATOM 1723 O O . ARG B 1 75 ? -6.457 -22.25 -0.958 1 98.38 75 ARG B O 1
ATOM 1730 N N . ARG B 1 76 ? -8.641 -22.469 -1.355 1 98.56 76 ARG B N 1
ATOM 1731 C CA . ARG B 1 76 ? -9 -21.219 -0.702 1 98.56 76 ARG B CA 1
ATOM 1732 C C . ARG B 1 76 ? -8.766 -21.297 0.803 1 98.56 76 ARG B C 1
ATOM 1734 O O . ARG B 1 76 ? -8.273 -20.344 1.412 1 98.56 76 ARG B O 1
ATOM 1741 N N . ALA B 1 77 ? -9.023 -22.469 1.414 1 98.06 77 ALA B N 1
ATOM 1742 C CA . ALA B 1 77 ? -8.891 -22.656 2.857 1 98.06 77 ALA B CA 1
ATOM 1743 C C . ALA B 1 77 ? -7.426 -22.641 3.279 1 98.06 77 ALA B C 1
ATOM 1745 O O . ALA B 1 77 ? -7.098 -22.219 4.391 1 98.06 77 ALA B O 1
ATOM 1746 N N . LEU B 1 78 ? -6.523 -23.016 2.379 1 98.5 78 LEU B N 1
ATOM 1747 C CA . LEU B 1 78 ? -5.145 -23.266 2.777 1 98.5 78 LEU B CA 1
ATOM 1748 C C . LEU B 1 78 ? -4.223 -22.156 2.307 1 98.5 78 LEU B C 1
ATOM 1750 O O . LEU B 1 78 ? -3.01 -22.203 2.527 1 98.5 78 LEU B O 1
ATOM 1754 N N . VAL B 1 79 ? -4.789 -21.125 1.684 1 98.56 79 VAL B N 1
ATOM 1755 C CA . VAL B 1 79 ? -3.949 -20.125 1.045 1 98.56 79 VAL B CA 1
ATOM 1756 C C . VAL B 1 79 ? -3.055 -19.453 2.088 1 98.56 79 VAL B C 1
ATOM 1758 O O . VAL B 1 79 ? -1.916 -19.094 1.793 1 98.56 79 VAL B O 1
ATOM 1761 N N . SER B 1 80 ? -3.449 -19.312 3.355 1 98.12 80 SER B N 1
ATOM 1762 C CA . SER B 1 80 ? -2.645 -18.719 4.418 1 98.12 80 SER B CA 1
ATOM 1763 C C . SER B 1 80 ? -1.577 -19.703 4.91 1 98.12 80 SER B C 1
ATOM 1765 O O . SER B 1 80 ? -0.675 -19.312 5.656 1 98.12 80 SER B O 1
ATOM 1767 N N . ALA B 1 81 ? -1.603 -20.922 4.555 1 98.44 81 ALA B N 1
ATOM 1768 C CA . ALA B 1 81 ? -0.628 -21.953 4.906 1 98.44 81 ALA B CA 1
ATOM 1769 C C . ALA B 1 81 ? -0.104 -22.672 3.66 1 98.44 81 ALA B C 1
ATOM 1771 O O . ALA B 1 81 ? 0.158 -23.875 3.686 1 98.44 81 ALA B O 1
ATOM 1772 N N . TRP B 1 82 ? -0.04 -21.922 2.607 1 98.12 82 TRP B N 1
ATOM 1773 C CA . TRP B 1 82 ? 0.318 -22.5 1.312 1 98.12 82 TRP B CA 1
ATOM 1774 C C . TRP B 1 82 ? 1.647 -23.234 1.393 1 98.12 82 TRP B C 1
ATOM 1776 O O . TRP B 1 82 ? 1.865 -24.203 0.668 1 98.12 82 TRP B O 1
ATOM 1786 N N . GLU B 1 83 ? 2.561 -22.75 2.225 1 96.69 83 GLU B N 1
ATOM 1787 C CA . GLU B 1 83 ? 3.91 -23.297 2.303 1 96.69 83 GLU B CA 1
ATOM 1788 C C . GLU B 1 83 ? 3.883 -24.781 2.693 1 96.69 83 GLU B C 1
ATOM 1790 O O . GLU B 1 83 ? 4.723 -25.562 2.238 1 96.69 83 GLU B O 1
ATOM 1795 N N . GLU B 1 84 ? 2.955 -25.156 3.471 1 96.75 84 GLU B N 1
ATOM 1796 C CA . GLU B 1 84 ? 2.887 -26.516 4.012 1 96.75 84 GLU B CA 1
ATOM 1797 C C . GLU B 1 84 ? 1.912 -27.375 3.217 1 96.75 84 GLU B C 1
ATOM 1799 O O . GLU B 1 84 ? 1.686 -28.547 3.555 1 96.75 84 GLU B O 1
ATOM 1804 N N . SER B 1 85 ? 1.434 -26.828 2.195 1 96.94 85 SER B N 1
ATOM 1805 C CA . SER B 1 85 ? 0.38 -27.516 1.448 1 96.94 85 SER B CA 1
ATOM 1806 C C . SER B 1 85 ? 0.903 -28.047 0.119 1 96.94 85 SER B C 1
ATOM 1808 O O . SER B 1 85 ? 1.734 -27.406 -0.529 1 96.94 85 SER B O 1
ATOM 1810 N N . SER B 1 86 ? 0.411 -29.188 -0.329 1 96.56 86 SER B N 1
ATOM 1811 C CA . SER B 1 86 ? 0.734 -29.75 -1.632 1 96.56 86 SER B CA 1
ATOM 1812 C C . SER B 1 86 ? -0.276 -29.328 -2.689 1 96.56 86 SER B C 1
ATOM 1814 O O . SER B 1 86 ? -0.198 -29.75 -3.842 1 96.56 86 SER B O 1
ATOM 1816 N N . GLU B 1 87 ? -1.205 -28.406 -2.318 1 97.56 87 GLU B N 1
ATOM 1817 C CA . GLU B 1 87 ? -2.295 -27.984 -3.193 1 97.56 87 GLU B CA 1
ATOM 1818 C C . GLU B 1 87 ? -1.814 -26.969 -4.227 1 97.56 87 GLU B C 1
ATOM 1820 O O . GLU B 1 87 ? -2.523 -26.672 -5.191 1 97.56 87 GLU B O 1
ATOM 1825 N N . TYR B 1 88 ? -0.628 -26.5 -4.125 1 98.56 88 TYR B N 1
ATOM 1826 C CA . TYR B 1 88 ? -0.153 -25.391 -4.945 1 98.56 88 TYR B CA 1
ATOM 1827 C C . TYR B 1 88 ? 1.075 -25.797 -5.754 1 98.56 88 TYR B C 1
ATOM 1829 O O . TYR B 1 88 ? 1.945 -26.516 -5.25 1 98.56 88 TYR B O 1
ATOM 1837 N N . SER B 1 89 ? 1.113 -25.359 -7 1 98.06 89 SER B N 1
ATOM 1838 C CA . SER B 1 89 ? 2.27 -25.594 -7.859 1 98.06 89 SER B CA 1
ATOM 1839 C C . SER B 1 89 ? 3.465 -24.75 -7.41 1 98.06 89 SER B C 1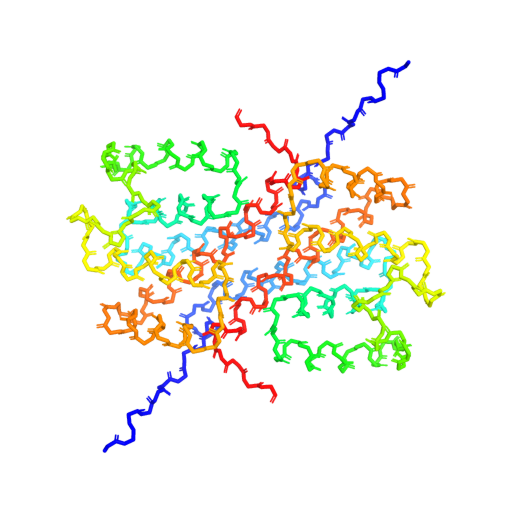
ATOM 1841 O O . SER B 1 89 ? 3.318 -23.844 -6.598 1 98.06 89 SER B O 1
ATOM 1843 N N . LEU B 1 90 ? 4.629 -25.062 -7.953 1 97.81 90 LEU B N 1
ATOM 1844 C CA . LEU B 1 90 ? 5.832 -24.297 -7.645 1 97.81 90 LEU B CA 1
ATOM 1845 C C . LEU B 1 90 ? 5.66 -22.844 -8.039 1 97.81 90 LEU B C 1
ATOM 1847 O O . LEU B 1 90 ? 6.105 -21.938 -7.32 1 97.81 90 LEU B O 1
ATOM 1851 N N . THR B 1 91 ? 5.055 -22.609 -9.219 1 98.44 91 THR B N 1
ATOM 1852 C CA . THR B 1 91 ? 4.793 -21.25 -9.68 1 98.44 91 THR B CA 1
ATOM 1853 C C . THR B 1 91 ? 3.879 -20.5 -8.703 1 98.44 91 THR B C 1
ATOM 1855 O O . THR B 1 91 ? 4.133 -19.344 -8.359 1 98.44 91 THR B O 1
ATOM 1858 N N . GLU B 1 92 ? 2.855 -21.172 -8.242 1 98.75 92 GLU B N 1
ATOM 1859 C CA . GLU B 1 92 ? 1.922 -20.562 -7.305 1 98.75 92 GLU B CA 1
ATOM 1860 C C . GLU B 1 92 ? 2.602 -20.25 -5.977 1 98.75 92 GLU B C 1
ATOM 1862 O O . GLU B 1 92 ? 2.389 -19.188 -5.398 1 98.75 92 GLU B O 1
ATOM 1867 N N . LYS B 1 93 ? 3.387 -21.188 -5.496 1 98.75 93 LYS B N 1
ATOM 1868 C CA . LYS B 1 93 ? 4.094 -20.969 -4.234 1 98.75 93 LYS B CA 1
ATOM 1869 C C . LYS B 1 93 ? 5.055 -19.781 -4.344 1 98.75 93 LYS B C 1
ATOM 1871 O O . LYS B 1 93 ? 5.141 -18.969 -3.426 1 98.75 93 LYS B O 1
ATOM 1876 N N . ALA B 1 94 ? 5.758 -19.672 -5.441 1 98.75 94 ALA B N 1
ATOM 1877 C CA . ALA B 1 94 ? 6.672 -18.562 -5.652 1 98.75 94 ALA B CA 1
ATOM 1878 C C . ALA B 1 94 ? 5.918 -17.234 -5.699 1 98.75 94 ALA B C 1
ATOM 1880 O O . ALA B 1 94 ? 6.363 -16.234 -5.117 1 98.75 94 ALA B O 1
ATOM 1881 N N . ALA B 1 95 ? 4.781 -17.234 -6.387 1 98.88 95 ALA B N 1
ATOM 1882 C CA . ALA B 1 95 ? 3.973 -16.016 -6.496 1 98.88 95 ALA B CA 1
ATOM 1883 C C . ALA B 1 95 ? 3.422 -15.602 -5.137 1 98.88 95 ALA B C 1
ATOM 1885 O O . ALA B 1 95 ? 3.459 -14.422 -4.781 1 98.88 95 ALA B O 1
ATOM 1886 N N . LEU B 1 96 ? 2.939 -16.578 -4.398 1 98.88 96 LEU B N 1
ATOM 1887 C CA . LEU B 1 96 ? 2.379 -16.297 -3.084 1 98.88 96 LEU B CA 1
ATOM 1888 C C . LEU B 1 96 ? 3.465 -15.812 -2.125 1 98.88 96 LEU B C 1
ATOM 1890 O O . LEU B 1 96 ? 3.25 -14.867 -1.362 1 98.88 96 LEU B O 1
ATOM 1894 N N . PHE B 1 97 ? 4.629 -16.422 -2.184 1 98.81 97 PHE B N 1
ATOM 1895 C CA . PHE B 1 97 ? 5.758 -16 -1.362 1 98.81 97 PHE B CA 1
ATOM 1896 C C . PHE B 1 97 ? 6.164 -14.57 -1.688 1 98.81 97 PHE B C 1
ATOM 1898 O O . PHE B 1 97 ? 6.383 -13.758 -0.786 1 98.81 97 PHE B O 1
ATOM 1905 N N . LEU B 1 98 ? 6.25 -14.289 -2.932 1 98.75 98 LEU B N 1
ATOM 1906 C CA . LEU B 1 98 ? 6.609 -12.953 -3.393 1 98.75 98 LEU B CA 1
ATOM 1907 C C . LEU B 1 98 ? 5.551 -11.938 -2.977 1 98.75 98 LEU B C 1
ATOM 1909 O O . LEU B 1 98 ? 5.883 -10.836 -2.523 1 98.75 98 LEU B O 1
ATOM 1913 N N . ALA B 1 99 ? 4.25 -12.273 -3.113 1 98.94 99 ALA B N 1
ATOM 1914 C CA . ALA B 1 99 ? 3.156 -11.391 -2.729 1 98.94 99 ALA B CA 1
ATOM 1915 C C . ALA B 1 99 ? 3.195 -11.086 -1.232 1 98.94 99 ALA B C 1
ATOM 1917 O O . ALA B 1 99 ? 2.975 -9.945 -0.816 1 98.94 99 ALA B O 1
ATOM 1918 N N . GLU B 1 100 ? 3.508 -12.078 -0.417 1 98.88 100 GLU B N 1
ATOM 1919 C CA . GLU B 1 100 ? 3.666 -11.867 1.02 1 98.88 100 GLU B CA 1
ATOM 1920 C C . GLU B 1 100 ? 4.816 -10.914 1.316 1 98.88 100 GLU B C 1
ATOM 1922 O O . GLU B 1 100 ? 4.707 -10.055 2.195 1 98.88 100 GLU B O 1
ATOM 1927 N N . THR B 1 101 ? 5.895 -11.125 0.606 1 98.81 101 THR B N 1
ATOM 1928 C CA . THR B 1 101 ? 7.082 -10.305 0.797 1 98.81 101 THR B CA 1
ATOM 1929 C C . THR B 1 101 ? 6.793 -8.844 0.449 1 98.81 101 THR B C 1
ATOM 1931 O O . THR B 1 101 ? 7.164 -7.941 1.196 1 98.81 101 THR B O 1
ATOM 1934 N N . VAL B 1 102 ? 6.074 -8.617 -0.65 1 98.88 102 VAL B N 1
ATOM 1935 C CA . VAL B 1 102 ? 5.688 -7.273 -1.076 1 98.88 102 VAL B CA 1
ATOM 1936 C C . VAL B 1 102 ? 4.777 -6.641 -0.026 1 98.88 102 VAL B C 1
ATOM 1938 O O . VAL B 1 102 ? 4.852 -5.434 0.223 1 98.88 102 VAL B O 1
ATOM 1941 N N . THR B 1 103 ? 3.916 -7.414 0.547 1 98.88 103 THR B N 1
ATOM 1942 C CA . THR B 1 103 ? 2.885 -6.934 1.459 1 98.88 103 THR B CA 1
ATOM 1943 C C . THR B 1 103 ? 3.471 -6.652 2.84 1 98.88 103 THR B C 1
ATOM 1945 O O . THR B 1 103 ? 3.232 -5.59 3.418 1 98.88 103 THR B O 1
ATOM 1948 N N . GLN B 1 104 ? 4.301 -7.523 3.316 1 98.69 104 GLN B N 1
ATOM 1949 C CA . GLN B 1 104 ? 4.77 -7.473 4.695 1 98.69 104 GLN B CA 1
ATOM 1950 C C . GLN B 1 104 ? 6.074 -6.688 4.805 1 98.69 104 GLN B C 1
ATOM 1952 O O . GLN B 1 104 ? 6.43 -6.207 5.883 1 98.69 104 GLN B O 1
ATOM 1957 N N . LEU B 1 105 ? 6.84 -6.641 3.719 1 98.38 105 LEU B N 1
ATOM 1958 C CA . LEU B 1 105 ? 8.148 -6 3.668 1 98.38 105 LEU B CA 1
ATOM 1959 C C . LEU B 1 105 ? 9.023 -6.473 4.824 1 98.38 105 LEU B C 1
ATOM 1961 O O . LEU B 1 105 ? 9.445 -5.668 5.66 1 98.38 105 LEU B O 1
ATOM 1965 N N . PRO B 1 106 ? 9.375 -7.793 4.871 1 98 106 PRO B N 1
ATOM 1966 C CA . PRO B 1 106 ? 10.273 -8.266 5.93 1 98 106 PRO B CA 1
ATOM 1967 C C . PRO B 1 106 ? 11.664 -7.648 5.852 1 98 106 PRO B C 1
ATOM 1969 O O . PRO B 1 106 ? 11.914 -6.801 4.988 1 98 106 PRO B O 1
ATOM 1972 N N . CYS B 1 107 ? 12.562 -8.031 6.781 1 96.5 107 CYS B N 1
ATOM 1973 C CA . CYS B 1 107 ? 13.914 -7.473 6.797 1 96.5 107 CYS B CA 1
ATOM 1974 C C . CYS B 1 107 ? 14.641 -7.77 5.492 1 96.5 107 CYS B C 1
ATOM 1976 O O . CYS B 1 107 ? 14.203 -8.617 4.711 1 96.5 107 CYS B O 1
ATOM 1978 N N . ALA B 1 108 ? 15.734 -7.109 5.281 1 94.94 108 ALA B N 1
ATOM 1979 C CA . ALA B 1 108 ? 16.438 -7.141 4.004 1 94.94 108 ALA B CA 1
ATOM 1980 C C . ALA B 1 108 ? 16.891 -8.555 3.656 1 94.94 108 ALA B C 1
ATOM 1982 O O . ALA B 1 108 ? 16.812 -8.977 2.498 1 94.94 108 ALA B O 1
ATOM 1983 N N . GLU B 1 109 ? 17.328 -9.297 4.594 1 96 109 GLU B N 1
ATOM 1984 C CA . GLU B 1 109 ? 17.812 -10.648 4.359 1 96 109 GLU B CA 1
ATOM 1985 C C . GLU B 1 109 ? 16.688 -11.57 3.889 1 96 109 GLU B C 1
ATOM 1987 O O . GLU B 1 109 ? 16.859 -12.312 2.918 1 96 109 GLU B O 1
ATOM 1992 N N . ASP B 1 110 ? 15.578 -11.539 4.57 1 97.12 110 ASP B N 1
ATOM 1993 C CA . ASP B 1 110 ? 14.422 -12.359 4.211 1 97.12 110 ASP B CA 1
ATOM 1994 C C . ASP B 1 110 ? 13.852 -11.945 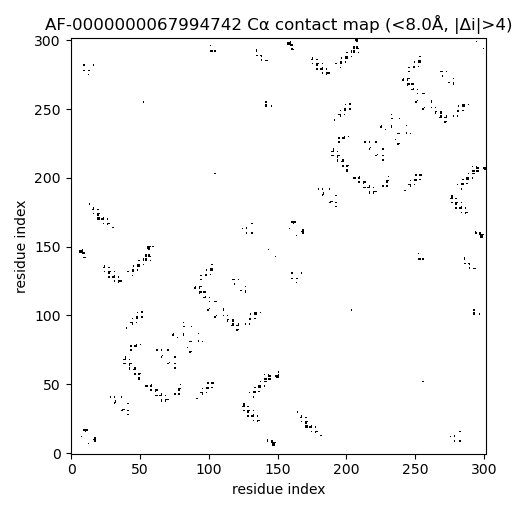2.857 1 97.12 110 ASP B C 1
ATOM 1996 O O . ASP B 1 110 ? 13.422 -12.797 2.076 1 97.12 110 ASP B O 1
ATOM 2000 N N . ARG B 1 111 ? 13.852 -10.688 2.607 1 97.06 111 ARG B N 1
ATOM 2001 C CA . ARG B 1 111 ? 13.367 -10.172 1.332 1 97.06 111 ARG B CA 1
ATOM 2002 C C . ARG B 1 111 ? 14.242 -10.648 0.178 1 97.06 111 ARG B C 1
ATOM 2004 O O . ARG B 1 111 ? 13.734 -11.07 -0.861 1 97.06 111 ARG B O 1
ATOM 2011 N N . SER B 1 112 ? 15.531 -10.531 0.408 1 95.38 112 SER B N 1
ATOM 2012 C CA . SER B 1 112 ? 16.469 -10.992 -0.607 1 95.38 112 SER B CA 1
ATOM 2013 C C . SER B 1 112 ? 16.281 -12.477 -0.904 1 95.38 112 SER B C 1
ATOM 2015 O O . SER B 1 112 ? 16.359 -12.898 -2.061 1 95.38 112 SER B O 1
ATOM 2017 N N . PHE B 1 113 ? 16.078 -13.242 0.093 1 97.06 113 PHE B N 1
ATOM 2018 C CA . PHE B 1 113 ? 15.836 -14.672 -0.078 1 97.06 113 PHE B CA 1
ATOM 2019 C C . PHE B 1 113 ? 14.586 -14.922 -0.907 1 97.06 113 PHE B C 1
ATOM 2021 O O . PHE B 1 113 ? 14.602 -15.703 -1.856 1 97.06 113 PHE B O 1
ATOM 2028 N N . ALA B 1 114 ? 13.547 -14.25 -0.556 1 97.06 114 ALA B N 1
ATOM 2029 C CA . ALA B 1 114 ? 12.273 -14.406 -1.265 1 97.06 114 ALA B CA 1
ATOM 2030 C C . ALA B 1 114 ? 12.414 -14.008 -2.73 1 97.06 114 ALA B C 1
ATOM 2032 O O . ALA B 1 114 ? 11.875 -14.672 -3.617 1 97.06 114 ALA B O 1
ATOM 2033 N N . GLN B 1 115 ? 13.109 -12.922 -2.965 1 97.5 115 GLN B N 1
ATOM 2034 C CA . GLN B 1 115 ? 13.258 -12.43 -4.332 1 97.5 115 GLN B CA 1
ATOM 2035 C C . GLN B 1 115 ? 14.125 -13.375 -5.16 1 97.5 115 GLN B C 1
ATOM 2037 O O . GLN B 1 115 ? 13.82 -13.641 -6.324 1 97.5 115 GLN B O 1
ATOM 2042 N N . THR B 1 116 ? 15.148 -13.859 -4.555 1 96.88 116 THR B N 1
ATOM 2043 C CA . THR B 1 116 ? 16.016 -14.812 -5.246 1 96.88 116 THR B CA 1
ATOM 2044 C C . THR B 1 116 ? 15.242 -16.094 -5.578 1 96.88 116 THR B C 1
ATOM 2046 O O . THR B 1 116 ? 15.32 -16.594 -6.703 1 96.88 116 THR B O 1
ATOM 2049 N N . TYR B 1 117 ? 14.531 -16.578 -4.605 1 97.31 117 TYR B N 1
ATOM 2050 C CA . TYR B 1 117 ? 13.719 -17.781 -4.812 1 97.31 117 TYR B CA 1
ATOM 2051 C C . TYR B 1 117 ? 12.703 -17.562 -5.926 1 97.31 117 TYR B C 1
ATOM 2053 O O . TYR B 1 117 ? 12.609 -18.375 -6.852 1 97.31 117 TYR B O 1
ATOM 2061 N N . ALA B 1 118 ? 11.945 -16.516 -5.855 1 97.94 118 ALA B N 1
ATOM 2062 C CA . ALA B 1 118 ? 10.891 -16.234 -6.832 1 97.94 118 ALA B CA 1
ATOM 2063 C C . ALA B 1 118 ? 11.469 -16.078 -8.234 1 97.94 118 ALA B C 1
ATOM 2065 O O . ALA B 1 118 ? 10.883 -16.547 -9.211 1 97.94 118 ALA B O 1
ATOM 2066 N N . ARG B 1 119 ? 12.617 -15.453 -8.367 1 96.81 119 ARG B N 1
ATOM 2067 C CA . ARG B 1 119 ? 13.234 -15.227 -9.672 1 96.81 119 ARG B CA 1
ATOM 2068 C C . ARG B 1 119 ? 13.75 -16.531 -10.266 1 96.81 119 ARG B C 1
ATOM 2070 O O . ARG B 1 119 ? 13.93 -16.641 -11.484 1 96.81 119 ARG B O 1
ATOM 2077 N N . GLY B 1 120 ? 14.008 -17.469 -9.398 1 97.62 120 GLY B N 1
ATOM 2078 C CA . GLY B 1 120 ? 14.422 -18.781 -9.867 1 97.62 120 GLY B CA 1
ATOM 2079 C C . GLY B 1 120 ? 13.281 -19.609 -10.43 1 97.62 120 GLY B C 1
ATOM 2080 O O . GLY B 1 120 ? 13.508 -20.562 -11.172 1 97.62 120 GLY B O 1
ATOM 2081 N N . VAL B 1 121 ? 12.102 -19.234 -10.148 1 98.5 121 VAL B N 1
ATOM 2082 C CA . VAL B 1 121 ? 10.945 -20.047 -10.516 1 98.5 121 VAL B CA 1
ATOM 2083 C C . VAL B 1 121 ? 10.117 -19.312 -11.57 1 98.5 121 VAL B C 1
ATOM 2085 O O . VAL B 1 121 ? 9.641 -19.922 -12.523 1 98.5 121 VAL B O 1
ATOM 2088 N N . LEU B 1 122 ? 9.969 -18.031 -11.422 1 98.69 122 LEU B N 1
ATOM 2089 C CA . LEU B 1 122 ? 9.109 -17.219 -12.281 1 98.69 122 LEU B CA 1
ATOM 2090 C C . LEU B 1 122 ? 9.914 -16.609 -13.43 1 98.69 122 LEU B C 1
ATOM 2092 O O . LEU B 1 122 ? 11.078 -16.25 -13.25 1 98.69 122 LEU B O 1
ATOM 2096 N N . THR B 1 123 ? 9.242 -16.438 -14.586 1 98.31 123 THR B N 1
ATOM 2097 C CA . THR B 1 123 ? 9.836 -15.617 -15.633 1 98.31 123 THR B CA 1
ATOM 2098 C C . THR B 1 123 ? 9.891 -14.156 -15.203 1 98.31 123 THR B C 1
ATOM 2100 O O . THR B 1 123 ? 9.211 -13.758 -14.25 1 98.31 123 THR B O 1
ATOM 2103 N N . ASP B 1 124 ? 10.633 -13.344 -15.945 1 97.69 124 ASP B N 1
ATOM 2104 C CA . ASP B 1 124 ? 10.727 -11.922 -15.633 1 97.69 124 ASP B CA 1
ATOM 2105 C C . ASP B 1 124 ? 9.352 -11.258 -15.68 1 97.69 124 ASP B C 1
ATOM 2107 O O . ASP B 1 124 ? 9.031 -10.414 -14.844 1 97.69 124 ASP B O 1
ATOM 2111 N N . ASP B 1 125 ? 8.562 -11.656 -16.672 1 98.31 125 ASP B N 1
ATOM 2112 C CA . ASP B 1 125 ? 7.23 -11.078 -16.828 1 98.31 125 ASP B CA 1
ATOM 2113 C C . ASP B 1 125 ? 6.324 -11.477 -15.656 1 98.31 125 ASP B C 1
ATOM 2115 O O . ASP B 1 125 ? 5.574 -10.656 -15.133 1 98.31 125 ASP B O 1
ATOM 2119 N N . GLN B 1 126 ? 6.398 -12.75 -15.266 1 98.75 126 GLN B N 1
ATOM 2120 C CA . GLN B 1 126 ? 5.609 -13.234 -14.141 1 98.75 126 GLN B CA 1
ATOM 2121 C C . GLN B 1 126 ? 6.043 -12.562 -12.836 1 98.75 126 GLN B C 1
ATOM 2123 O O . GLN B 1 126 ? 5.203 -12.148 -12.039 1 98.75 126 GLN B O 1
ATOM 2128 N N . TYR B 1 127 ? 7.348 -12.469 -12.68 1 98.69 127 TYR B N 1
ATOM 2129 C CA . TYR B 1 127 ? 7.938 -11.836 -11.516 1 98.69 127 TYR B CA 1
ATOM 2130 C C . TYR B 1 127 ? 7.465 -10.391 -11.383 1 98.69 127 TYR B C 1
ATOM 2132 O O . TYR B 1 127 ? 7.039 -9.969 -10.305 1 98.69 127 TYR B O 1
ATOM 2140 N N . SER B 1 128 ? 7.469 -9.672 -12.453 1 98.75 128 SER B N 1
ATOM 2141 C CA . SER B 1 128 ? 6.98 -8.297 -12.492 1 98.75 128 SER B CA 1
ATOM 2142 C C . SER B 1 128 ? 5.484 -8.234 -12.211 1 98.75 128 SER B C 1
ATOM 2144 O O . SER B 1 128 ? 5.039 -7.449 -11.367 1 98.75 128 SER B O 1
ATOM 2146 N N . ALA B 1 129 ? 4.758 -9.031 -12.805 1 98.88 129 ALA B N 1
ATOM 2147 C CA . ALA B 1 129 ? 3.301 -9 -12.742 1 98.88 129 ALA B CA 1
ATOM 2148 C C . ALA B 1 129 ? 2.811 -9.297 -11.328 1 98.88 129 ALA B C 1
ATOM 2150 O O . ALA B 1 129 ? 1.885 -8.648 -10.828 1 98.88 129 ALA B O 1
ATOM 2151 N N . VAL B 1 130 ? 3.439 -10.266 -10.656 1 98.94 130 VAL B N 1
ATOM 2152 C CA . VAL B 1 130 ? 3.041 -10.617 -9.305 1 98.94 130 VAL B CA 1
ATOM 2153 C C . VAL B 1 130 ? 3.266 -9.43 -8.367 1 98.94 130 VAL B C 1
ATOM 2155 O O . VAL B 1 130 ? 2.436 -9.148 -7.504 1 98.94 130 VAL B O 1
ATOM 2158 N N . GLN B 1 131 ? 4.344 -8.758 -8.539 1 98.94 131 GLN B N 1
ATOM 2159 C CA . GLN B 1 131 ? 4.648 -7.637 -7.66 1 98.94 131 GLN B CA 1
ATOM 2160 C C . GLN B 1 131 ? 3.682 -6.477 -7.891 1 98.94 131 GLN B C 1
ATOM 2162 O O . GLN B 1 131 ? 3.17 -5.891 -6.934 1 98.94 131 GLN B O 1
ATOM 2167 N N . TRP B 1 132 ? 3.404 -6.176 -9.164 1 98.94 132 TRP B N 1
ATOM 2168 C CA . TRP B 1 132 ? 2.453 -5.109 -9.453 1 98.94 132 TRP B CA 1
ATOM 2169 C C . TRP B 1 132 ? 1.062 -5.465 -8.938 1 98.94 132 TRP B C 1
ATOM 2171 O O . TRP B 1 132 ? 0.348 -4.602 -8.414 1 98.94 132 TRP B O 1
ATOM 2181 N N . LEU B 1 133 ? 0.691 -6.691 -9.078 1 98.94 133 LEU B N 1
ATOM 2182 C CA . LEU B 1 133 ? -0.596 -7.148 -8.562 1 98.94 133 LEU B CA 1
ATOM 2183 C C . LEU B 1 133 ? -0.667 -6.988 -7.051 1 98.94 133 LEU B C 1
ATOM 2185 O O . LEU B 1 133 ? -1.651 -6.469 -6.523 1 98.94 133 LEU B O 1
ATOM 2189 N N . ALA B 1 134 ? 0.369 -7.438 -6.355 1 98.94 134 ALA B N 1
ATOM 2190 C CA . ALA B 1 134 ? 0.403 -7.359 -4.898 1 98.94 134 ALA B CA 1
ATOM 2191 C C . ALA B 1 134 ? 0.409 -5.91 -4.426 1 98.94 134 ALA B C 1
ATOM 2193 O O . ALA B 1 134 ? -0.289 -5.555 -3.473 1 98.94 134 ALA B O 1
ATOM 2194 N N . ILE B 1 135 ? 1.168 -5.031 -5.07 1 98.94 135 ILE B N 1
ATOM 2195 C CA . ILE B 1 135 ? 1.242 -3.617 -4.719 1 98.94 135 ILE B CA 1
ATOM 2196 C C . ILE B 1 135 ? -0.131 -2.971 -4.883 1 98.94 135 ILE B C 1
ATOM 2198 O O . ILE B 1 135 ? -0.593 -2.246 -4 1 98.94 135 ILE B O 1
ATOM 2202 N N . THR B 1 136 ? -0.771 -3.246 -5.996 1 98.94 136 THR B N 1
ATOM 2203 C CA . THR B 1 136 ? -2.084 -2.682 -6.285 1 98.94 136 THR B CA 1
ATOM 2204 C C . THR B 1 136 ? -3.123 -3.189 -5.289 1 98.94 136 THR B C 1
ATOM 2206 O O . THR B 1 136 ? -3.969 -2.424 -4.82 1 98.94 136 THR B O 1
ATOM 2209 N N . MET B 1 137 ? -3.043 -4.426 -4.945 1 98.94 137 MET B N 1
ATOM 2210 C CA . MET B 1 137 ? -3.996 -4.988 -3.994 1 98.94 137 MET B CA 1
ATOM 2211 C C . MET B 1 137 ? -3.799 -4.391 -2.607 1 98.94 137 MET B C 1
ATOM 2213 O O . MET B 1 137 ? -4.762 -4.203 -1.863 1 98.94 137 MET B O 1
ATOM 2217 N N . ASN B 1 138 ? -2.557 -4.16 -2.254 1 98.94 138 ASN B N 1
ATOM 2218 C CA . ASN B 1 138 ? -2.297 -3.469 -0.995 1 98.94 138 ASN B CA 1
ATOM 2219 C C . ASN B 1 138 ? -2.963 -2.096 -0.962 1 98.94 138 ASN B C 1
ATOM 2221 O O . ASN B 1 138 ? -3.502 -1.688 0.067 1 98.94 138 ASN B O 1
ATOM 2225 N N . ALA B 1 139 ? -2.879 -1.382 -2.053 1 98.94 139 ALA B N 1
ATOM 2226 C CA . ALA B 1 139 ? -3.562 -0.094 -2.135 1 98.94 139 ALA B CA 1
ATOM 2227 C C . ALA B 1 139 ? -5.074 -0.27 -2.043 1 98.94 139 ALA B C 1
ATOM 2229 O O . ALA B 1 139 ? -5.75 0.465 -1.318 1 98.94 139 ALA B O 1
ATOM 2230 N N . ALA B 1 140 ? -5.66 -1.253 -2.721 1 98.94 140 ALA B N 1
ATOM 2231 C CA . ALA B 1 140 ? -7.094 -1.53 -2.691 1 98.94 140 ALA B CA 1
ATOM 2232 C C . ALA B 1 140 ? -7.562 -1.837 -1.272 1 98.94 140 ALA B C 1
ATOM 2234 O O . ALA B 1 140 ? -8.625 -1.369 -0.848 1 98.94 140 ALA B O 1
ATOM 2235 N N . ASN B 1 141 ? -6.789 -2.623 -0.563 1 98.88 141 ASN B N 1
ATOM 2236 C CA . ASN B 1 141 ? -7.148 -2.961 0.81 1 98.88 141 ASN B CA 1
ATOM 2237 C C . ASN B 1 141 ? -7.211 -1.718 1.694 1 98.88 141 ASN B C 1
ATOM 2239 O O . ASN B 1 141 ? -8.141 -1.564 2.492 1 98.88 141 ASN B O 1
ATOM 2243 N N . ARG B 1 142 ? -6.242 -0.84 1.573 1 98.81 142 ARG B N 1
ATOM 2244 C CA . ARG B 1 142 ? -6.203 0.369 2.391 1 98.81 142 ARG B CA 1
ATOM 2245 C C . ARG B 1 142 ? -7.363 1.299 2.047 1 98.81 142 ARG B C 1
ATOM 2247 O O . ARG B 1 142 ? -7.973 1.896 2.938 1 98.81 142 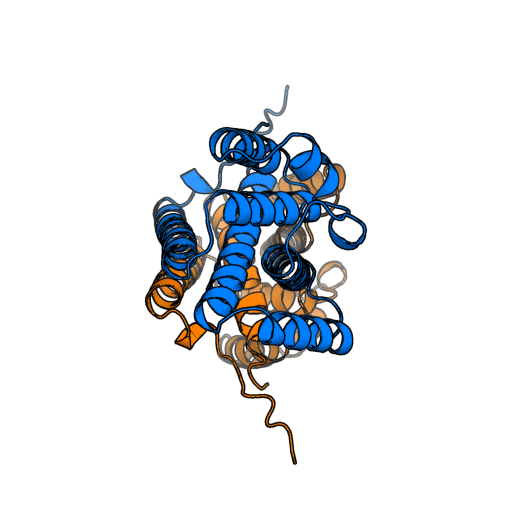ARG B O 1
ATOM 2254 N N . ILE B 1 143 ? -7.703 1.39 0.743 1 98.75 143 ILE B N 1
ATOM 2255 C CA . ILE B 1 143 ? -8.859 2.182 0.343 1 98.75 143 ILE B CA 1
ATOM 2256 C C . ILE B 1 143 ? -10.125 1.614 0.987 1 98.75 143 ILE B C 1
ATOM 2258 O O . ILE B 1 143 ? -10.914 2.355 1.573 1 98.75 143 ILE B O 1
ATOM 2262 N N . SER B 1 144 ? -10.289 0.335 0.908 1 98.31 144 SER B N 1
ATOM 2263 C CA . SER B 1 144 ? -11.5 -0.314 1.399 1 98.31 144 SER B CA 1
ATOM 2264 C C . SER B 1 144 ? -11.594 -0.23 2.92 1 98.31 144 SER B C 1
ATOM 2266 O O . SER B 1 144 ? -12.648 0.112 3.463 1 98.31 144 SER B O 1
ATOM 2268 N N . ILE B 1 145 ? -10.539 -0.549 3.607 1 98.25 145 ILE B N 1
ATOM 2269 C CA . ILE B 1 145 ? -10.531 -0.562 5.066 1 98.25 145 ILE B CA 1
ATOM 2270 C C . ILE B 1 145 ? -10.828 0.839 5.598 1 98.25 145 ILE B C 1
ATOM 2272 O O . ILE B 1 145 ? -11.664 1.012 6.484 1 98.25 145 ILE B O 1
ATOM 2276 N N . MET B 1 146 ? -10.141 1.861 5.02 1 97.69 146 MET B N 1
ATOM 2277 C CA . MET B 1 146 ? -10.289 3.229 5.512 1 97.69 146 MET B CA 1
ATOM 2278 C C . MET B 1 146 ? -11.664 3.781 5.172 1 97.69 146 MET B C 1
ATOM 2280 O O . MET B 1 146 ? -12.18 4.656 5.871 1 97.69 146 MET B O 1
ATOM 2284 N N . SER B 1 147 ? -12.297 3.229 4.141 1 96.75 147 SER B N 1
ATOM 2285 C CA . SER B 1 147 ? -13.648 3.627 3.74 1 96.75 147 SER B CA 1
ATOM 2286 C C . SER B 1 147 ? -14.703 2.867 4.531 1 96.75 147 SER B C 1
ATOM 2288 O O . SER B 1 147 ? -15.898 3.156 4.418 1 96.75 147 SER B O 1
ATOM 2290 N N . GLN B 1 148 ? -14.281 1.885 5.301 1 92.94 148 GLN B N 1
ATOM 2291 C CA . GLN B 1 148 ? -15.188 1.016 6.043 1 92.94 148 GLN B CA 1
ATOM 2292 C C . GLN B 1 148 ? -16.25 0.426 5.125 1 92.94 148 GLN B C 1
ATOM 2294 O O . GLN B 1 148 ? -17.453 0.466 5.441 1 92.94 148 GLN B O 1
ATOM 2299 N N . HIS B 1 149 ? -15.805 0.068 3.969 1 90.25 149 HIS B N 1
ATOM 2300 C CA . HIS B 1 149 ? -16.734 -0.618 3.078 1 90.25 149 HIS B CA 1
ATOM 2301 C C . HIS B 1 149 ? -17.344 -1.845 3.752 1 90.25 149 HIS B C 1
ATOM 2303 O O . HIS B 1 149 ? -16.625 -2.625 4.387 1 90.25 149 HIS B O 1
ATOM 2309 N N . PRO B 1 150 ? -18.578 -2.037 3.658 1 87.75 150 PRO B N 1
ATOM 2310 C CA . PRO B 1 150 ? -19.219 -3.182 4.316 1 87.75 150 PRO B CA 1
ATOM 2311 C C . PRO B 1 150 ? -18.891 -4.508 3.631 1 87.75 150 PRO B C 1
ATOM 2313 O O . PRO B 1 150 ? -18.781 -4.562 2.402 1 87.75 150 PRO B O 1
ATOM 2316 N N . ALA B 1 151 ? -18.703 -5.465 4.457 1 84.38 151 ALA B N 1
ATOM 2317 C CA . ALA B 1 151 ? -18.422 -6.797 3.932 1 84.38 151 ALA B CA 1
ATOM 2318 C C . ALA B 1 151 ? -19.703 -7.57 3.682 1 84.38 151 ALA B C 1
ATOM 2320 O O . ALA B 1 151 ? -20.703 -7.371 4.383 1 84.38 151 ALA B O 1
#

Solvent-accessible surface area (backbone atoms only — not comparable to full-atom values): 16060 Å² total; per-residue (Å²): 128,83,78,70,76,72,82,54,50,56,65,71,71,38,57,68,43,37,51,25,46,49,50,26,48,50,39,21,54,51,43,24,45,74,44,68,45,50,66,40,56,54,28,51,45,50,36,45,51,23,61,74,70,63,22,61,34,57,37,54,53,34,47,55,50,19,49,76,54,63,46,48,70,67,53,66,74,34,51,90,48,45,88,82,41,86,84,55,52,72,62,50,49,32,46,45,50,40,27,49,40,63,71,66,56,58,59,71,68,60,39,51,50,42,50,54,53,24,58,73,67,36,52,74,53,37,50,47,18,42,50,45,37,37,43,44,45,53,42,50,37,45,49,41,53,73,23,60,53,77,104,128,84,78,69,78,72,82,55,49,55,66,72,70,37,57,67,44,37,51,25,46,47,49,27,48,51,40,21,54,51,43,24,45,73,45,68,47,49,65,40,57,54,27,50,44,51,36,45,52,23,60,74,70,62,21,59,34,56,38,54,53,33,49,55,52,19,48,74,51,62,46,47,70,68,52,66,72,35,51,90,48,46,89,82,41,86,84,54,52,72,62,51,47,33,45,46,50,42,27,48,40,64,70,66,57,59,58,72,69,60,41,50,49,43,51,53,54,24,58,74,68,38,52,73,55,38,50,45,19,42,49,45,37,38,45,44,44,52,42,50,37,46,49,39,53,72,23,61,53,77,103

Sequence (302 aa):
MSETHQEFYLDKSDPAAWAAFGALSKQAGDSARTAGLDDQLIEL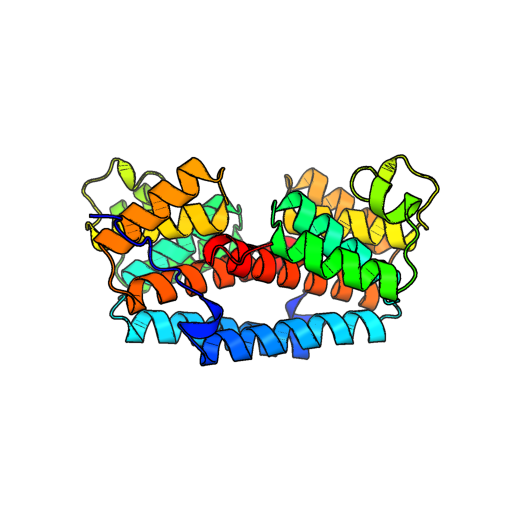VCLRVSQINGCAYCLKLHTRRAIKAGVSDARRALVSAWEESSEYSLTEKAALFLAETVTQLPCAEDRSFAQTYARGVLTDDQYSAVQWLAITMNAANRISIMSQHPAMSETHQEFYLDKSDPAAWAAFGALSKQAGDSARTAGLDDQLIELVCLRVSQINGCAYCLKLHTRRAIKAGVSDARRALVSAWEESSEYSLTEKAALFLAETVTQLPCAEDRSFAQTYARGVLTDDQYSAVQWLAITMNAANRISIMSQHPA

Organism: NCBI:txid85336

Secondary structure (DSSP, 8-state):
---------HHHH-HHHHHHHHHHHHHHHHHHHHTT--HHHHHHHHHHHHHHHT-HHHHHHHHHHHHHHT--HHHHHHGGGGGG-SSS-HHHHHHHHHHHHHHH---HHHHHHHHHHHHHHS-HHHHHHHHHHHHHHHHHHHHHHHHT---/---------HHHH-HHHHHHHHHHHHHHHHHHHHTT--HHHHHHHHHHHHHHHT-HHHHHHHHHHHHHHT--HHHHHHGGGGGG-SSS-HHHHHHHHHHHHHHH---HHHHHHHHHHHHHHS-HHHHHHHHHHHHHHHHHHHHHHHHT---

Radius of gyration: 19.3 Å; Cα contacts (8 Å, |Δi|>4): 394; chains: 2; bounding box: 60×54×42 Å

InterPro domains:
  IPR003779 Alkyl hydroperoxide reductase AhpD/CMD-like [PF02627] (33-100)
  IPR004675 Alkylhydroperoxidase AhpD core [TIGR00778] (36-84)
  IPR029032 AhpD-like [G3DSA:1.20.1290.10] (5-151)
  IPR029032 AhpD-like [SSF69118] (13-150)

pLDDT: mean 95.75, std 10.94, range [30.41, 98.94]